Protein AF-A0A803JH82-F1 (afdb_monomer_lite)

Sequence (352 aa):
VELPQYEKNFRENSVKGTALPRIAVNEPVLMISQLKITDRSHRQKFQLKALDVVLFGPPTNFILTISIVIGVGGCWFAYSQNRTSKEHISQMMKDLEGLQKAEISLLELQDRLEKAQEENRTVAVEKQNLERKMMDEISDAKREAHRLRELREGTECELSRLKYAEEELVQVRMALKKAEKEFELRSNWSVPETLQKWLQLTHEVEVQYYNIKKQNAEMHLAIAKDEAEKIKKKRSTVFGTLHVAHSSSLDEVDHKILEAKKALSELTTCLRERLYRWQQIEKMCGFPIVHVVFFSTYTHIISVLVLQSDYVKNTKKFRNFRFQYKFFRIRGLVNVPPISVYVQDMDWHTSY

InterPro domains:
  IPR001660 Sterile alpha motif domain [PF07647] (2-52)
  IPR013761 Sterile alpha motif/pointed domain superfamily [G3DSA:1.10.150.50] (1-57)
  IPR013761 Sterile alpha motif/pointed domain superfamily [SSF47769] (2-60)
  IPR032393 STIM1/2, Orai1-activating region [PF16533] (189-289)
  IPR032393 STIM1/2, Orai1-activating region [cd11722] (195-286)
  IPR037608 STIM1/2 [PTHR15136] (1-291)

Secondary structure (DSSP, 8-state):
---GGGHHHHHHTT--GGGHHHHHTT-HIIIIIIS----HHHHHHHHHHHHHHHHH-SPPPTHHHHHHHHHHHHHHHHHHHHHHHHHHHHHHHHHHHHHHHHHHHHHHHHHHHHHHHHHHHHHHHHHHHHHHHHHHHHHHHHHHHHHHHHHHHHHHHHHHHHHHHHHHHHHHHHHHHHHHHHHHHHT--PPPHHHHHHHHHHHHHHHHHHHHHHHHHHHHHHHHHHHHHHHHHHHTSTTTHHHHTT-THHHHHHHHHHHHHHHHHHHHHHHHHHHHHHHHHHHHHTS-SGGGHHHHHHHHHHHHHHHHHHHHTTS-------------------------------------

Structure (mmCIF, N/CA/C/O backbone):
data_AF-A0A803JH82-F1
#
_entry.id   AF-A0A803JH82-F1
#
loop_
_atom_site.group_PDB
_atom_site.id
_atom_site.type_symbol
_atom_site.label_atom_id
_atom_site.label_alt_id
_atom_site.label_comp_id
_atom_site.label_asym_id
_atom_site.label_entity_id
_atom_site.label_seq_id
_atom_site.pdbx_PDB_ins_code
_atom_site.Cartn_x
_atom_site.Cartn_y
_atom_site.Cartn_z
_atom_site.occupancy
_atom_site.B_iso_or_equiv
_atom_site.auth_seq_id
_atom_site.auth_comp_id
_atom_site.auth_asym_id
_atom_site.auth_atom_id
_atom_site.pdbx_PDB_model_num
ATOM 1 N N . VAL A 1 1 ? -89.870 0.149 143.822 1.00 52.75 1 VAL A N 1
ATOM 2 C CA . VAL A 1 1 ? -91.314 0.397 143.585 1.00 52.75 1 VAL A CA 1
ATOM 3 C C . VAL A 1 1 ? -91.591 1.821 144.023 1.00 52.75 1 VAL A C 1
ATOM 5 O O . VAL A 1 1 ? -91.205 2.156 145.132 1.00 52.75 1 VAL A O 1
ATOM 8 N N . GLU A 1 2 ? -92.148 2.660 143.151 1.00 56.22 2 GLU A N 1
ATOM 9 C CA . GLU A 1 2 ? -92.349 4.112 143.344 1.00 56.22 2 GLU A CA 1
ATOM 10 C C . GLU A 1 2 ? -93.494 4.417 144.332 1.00 56.22 2 GLU A C 1
ATOM 12 O O . GLU A 1 2 ? -94.494 5.039 143.994 1.00 56.22 2 GLU A O 1
ATOM 17 N N . LEU A 1 3 ? -93.374 3.913 145.561 1.00 60.94 3 LEU A N 1
ATOM 18 C CA . LEU A 1 3 ? -94.276 4.174 146.685 1.00 60.94 3 LEU A CA 1
ATOM 19 C C . LEU A 1 3 ? -93.405 4.404 147.941 1.00 60.94 3 LEU A C 1
ATOM 21 O O . LEU A 1 3 ? -93.183 3.464 148.709 1.00 60.94 3 LEU A O 1
ATOM 25 N N . PRO A 1 4 ? -92.873 5.628 148.144 1.00 62.00 4 PRO A N 1
ATOM 26 C CA . PRO A 1 4 ? -91.844 5.926 149.157 1.00 62.00 4 PRO A CA 1
ATOM 27 C C . PRO A 1 4 ? -92.326 5.749 150.606 1.00 62.00 4 PRO A C 1
ATOM 29 O O . PRO A 1 4 ? -91.531 5.562 151.522 1.00 62.00 4 PRO A O 1
ATOM 32 N N . GLN A 1 5 ? -93.640 5.733 150.820 1.00 61.16 5 GLN A N 1
ATOM 33 C CA . GLN A 1 5 ? -94.267 5.587 152.135 1.00 61.16 5 GLN A CA 1
ATOM 34 C C . GLN A 1 5 ? -93.981 4.250 152.843 1.00 61.16 5 GLN A C 1
ATOM 36 O O . GLN A 1 5 ? -93.983 4.206 154.069 1.00 61.16 5 GLN A O 1
ATOM 41 N N . TYR A 1 6 ? -93.686 3.172 152.105 1.00 64.56 6 TYR A N 1
ATOM 42 C CA . TYR A 1 6 ? -93.345 1.871 152.700 1.00 64.56 6 TYR A CA 1
ATOM 43 C C . TYR A 1 6 ? -91.836 1.576 152.680 1.00 64.56 6 TYR A C 1
ATOM 45 O O . TYR A 1 6 ? -91.408 0.576 153.250 1.00 64.56 6 TYR A O 1
ATOM 53 N N . GLU A 1 7 ? -91.011 2.444 152.077 1.00 63.88 7 GLU A N 1
ATOM 54 C CA . GLU A 1 7 ? -89.563 2.227 151.922 1.00 63.88 7 GLU A CA 1
ATOM 55 C C . GLU A 1 7 ? -88.848 2.056 153.271 1.00 63.88 7 GLU A C 1
ATOM 57 O O . GLU A 1 7 ? -87.999 1.173 153.412 1.00 63.88 7 GLU A O 1
ATOM 62 N N . LYS A 1 8 ? -89.236 2.840 154.287 1.00 62.28 8 LYS A N 1
ATOM 63 C CA . LYS A 1 8 ? -88.674 2.720 155.641 1.00 62.28 8 LYS A CA 1
ATOM 64 C C . LYS A 1 8 ? -88.961 1.350 156.266 1.00 62.28 8 LYS A C 1
ATOM 66 O O . LYS A 1 8 ? -88.027 0.721 156.749 1.00 62.28 8 LYS A O 1
ATOM 71 N N . ASN A 1 9 ? -90.188 0.832 156.146 1.00 62.69 9 ASN A N 1
ATOM 72 C CA . ASN A 1 9 ? -90.563 -0.490 156.675 1.00 62.69 9 ASN A CA 1
ATOM 73 C C . ASN A 1 9 ? -89.820 -1.641 155.971 1.00 62.69 9 ASN A C 1
ATOM 75 O O . ASN A 1 9 ? -89.505 -2.650 156.601 1.00 62.69 9 ASN A O 1
ATOM 79 N N . PHE A 1 10 ? -89.533 -1.502 154.671 1.00 67.31 10 PHE A N 1
ATOM 80 C CA . PHE A 1 10 ? -88.734 -2.479 153.921 1.00 67.31 10 PHE A CA 1
ATOM 81 C C . PHE A 1 10 ? -87.247 -2.441 154.312 1.00 67.31 10 PHE A C 1
ATOM 83 O O . PHE A 1 10 ? -86.614 -3.499 154.374 1.00 67.31 10 PHE A O 1
ATOM 90 N N . ARG A 1 11 ? -86.692 -1.253 154.606 1.00 67.38 11 ARG A N 1
ATOM 91 C CA . ARG A 1 11 ? -85.315 -1.104 155.112 1.00 67.38 11 ARG A CA 1
ATOM 92 C C . ARG A 1 11 ? -85.161 -1.584 156.556 1.00 67.38 11 ARG A C 1
ATOM 94 O O . ARG A 1 11 ? -84.210 -2.308 156.827 1.00 67.38 11 ARG A O 1
ATOM 101 N N . GLU A 1 12 ? -86.081 -1.237 157.455 1.00 63.00 12 GLU A N 1
ATOM 102 C CA . GLU A 1 12 ? -86.030 -1.653 158.868 1.00 63.00 12 GLU A CA 1
ATOM 103 C C . GLU A 1 12 ? -86.139 -3.178 159.024 1.00 63.00 12 GLU A C 1
ATOM 105 O O . GLU A 1 12 ? -85.380 -3.770 159.786 1.00 63.00 12 GLU A O 1
ATOM 110 N N . ASN A 1 13 ? -86.982 -3.843 158.227 1.00 59.97 13 ASN A N 1
ATOM 111 C CA . ASN A 1 13 ? -87.111 -5.307 158.234 1.00 59.97 13 ASN A CA 1
ATOM 112 C C . ASN A 1 13 ? -86.107 -6.037 157.317 1.00 59.97 13 ASN A C 1
ATOM 114 O O . ASN A 1 13 ? -86.239 -7.239 157.092 1.00 59.97 13 ASN A O 1
ATOM 118 N N . SER A 1 14 ? -85.098 -5.332 156.785 1.00 60.38 14 SER A N 1
ATOM 119 C CA . SER A 1 14 ? -83.983 -5.905 156.008 1.00 60.38 14 SER A CA 1
ATOM 120 C C . SER A 1 14 ? -84.398 -6.861 154.874 1.00 60.38 14 SER A C 1
ATOM 122 O O . SER A 1 14 ? -83.782 -7.908 154.657 1.00 60.38 14 SER A O 1
ATOM 124 N N . VAL A 1 15 ? -85.433 -6.504 154.110 1.00 61.88 15 VAL A N 1
ATOM 125 C CA . VAL A 1 15 ? -85.947 -7.345 153.017 1.00 61.88 15 VAL A CA 1
ATOM 126 C C . VAL A 1 15 ? -84.997 -7.283 151.807 1.00 61.88 15 VAL A C 1
ATOM 128 O O . VAL A 1 15 ? -84.999 -6.318 151.046 1.00 61.88 15 VAL A O 1
ATOM 131 N N . LYS A 1 16 ? -84.160 -8.314 151.624 1.00 65.12 16 LYS A N 1
ATOM 132 C CA . LYS A 1 16 ? -83.231 -8.463 150.481 1.00 65.12 16 LYS A CA 1
ATOM 133 C C . LYS A 1 16 ? -83.895 -9.155 149.282 1.00 65.12 16 LYS A C 1
ATOM 135 O O . LYS A 1 16 ? -84.960 -9.750 149.409 1.00 65.12 16 LYS A O 1
ATOM 140 N N . GLY A 1 17 ? -83.227 -9.138 148.122 1.00 65.88 17 GLY A N 1
ATOM 141 C CA . GLY A 1 17 ? -83.714 -9.744 146.869 1.00 65.88 17 GLY A CA 1
ATOM 142 C C . GLY A 1 17 ? -84.111 -11.226 146.965 1.00 65.88 17 GLY A C 1
ATOM 143 O O . GLY A 1 17 ? -84.947 -11.689 146.199 1.00 65.88 17 GLY A O 1
ATOM 144 N N . THR A 1 18 ? -83.603 -11.958 147.958 1.00 65.44 18 THR A N 1
ATOM 145 C CA . THR A 1 18 ? -83.995 -13.345 148.263 1.00 65.44 18 THR A CA 1
ATOM 146 C C . THR A 1 18 ? -85.406 -13.486 148.841 1.00 65.44 18 THR A C 1
ATOM 148 O O . THR A 1 18 ? -85.969 -14.576 148.815 1.00 65.44 18 THR A O 1
ATOM 151 N N . ALA A 1 19 ? -86.000 -12.404 149.347 1.00 61.69 19 ALA A N 1
ATOM 152 C CA . ALA A 1 19 ? -87.379 -12.373 149.826 1.00 61.69 19 ALA A CA 1
ATOM 153 C C . ALA A 1 19 ? -88.388 -12.011 148.717 1.00 61.69 19 ALA A C 1
ATOM 155 O O . ALA A 1 19 ? -89.591 -12.182 148.917 1.00 61.69 19 ALA A O 1
ATOM 156 N N . LEU A 1 20 ? -87.925 -11.572 147.534 1.00 68.62 20 LEU A N 1
ATOM 157 C CA . LEU A 1 20 ? -88.785 -11.248 146.385 1.00 68.62 20 LEU A CA 1
ATOM 158 C C . LEU A 1 20 ? -89.640 -12.434 145.900 1.00 68.62 20 LEU A C 1
ATOM 160 O O . LEU A 1 20 ? -90.822 -12.208 145.648 1.00 68.62 20 LEU A O 1
ATOM 164 N N . PRO A 1 21 ? -89.147 -13.690 145.853 1.00 68.94 21 PRO A N 1
ATOM 165 C CA . PRO A 1 21 ? -89.988 -14.841 145.517 1.00 68.94 21 PRO A CA 1
ATOM 166 C C . PRO A 1 21 ? -91.134 -15.047 146.515 1.00 68.94 21 PRO A C 1
ATOM 168 O O . PRO A 1 21 ? -92.248 -15.376 146.124 1.00 68.94 21 PRO A O 1
ATOM 171 N N . ARG A 1 22 ? -90.900 -14.785 147.809 1.00 66.38 22 ARG A N 1
ATOM 172 C CA . ARG A 1 22 ? -91.941 -14.897 148.846 1.00 66.38 22 ARG A CA 1
ATOM 173 C C . ARG A 1 22 ? -92.989 -13.787 148.728 1.00 66.38 22 ARG A C 1
ATOM 175 O O . ARG A 1 22 ? -94.175 -14.027 148.938 1.00 66.38 22 ARG A O 1
ATOM 182 N N . ILE A 1 23 ? -92.571 -12.592 148.307 1.00 68.88 23 ILE A N 1
ATOM 183 C CA . ILE A 1 23 ? -93.471 -11.470 147.995 1.00 68.88 23 ILE A CA 1
ATOM 184 C C . ILE A 1 23 ? -94.276 -11.752 146.713 1.00 68.88 23 ILE A C 1
ATOM 186 O O . ILE A 1 23 ? -95.459 -11.419 146.654 1.00 68.88 23 ILE A O 1
ATOM 190 N N . ALA A 1 24 ? -93.685 -12.428 145.723 1.00 66.25 24 ALA A N 1
ATOM 191 C CA . ALA A 1 24 ? -94.367 -12.854 144.499 1.00 66.25 24 ALA A CA 1
ATOM 192 C C . ALA A 1 24 ? -95.441 -13.942 144.743 1.00 66.25 24 ALA A C 1
ATOM 194 O O . ALA A 1 24 ? -96.405 -14.029 143.983 1.00 66.25 24 ALA A O 1
ATOM 195 N N . VAL A 1 25 ? -95.328 -14.724 145.825 1.00 70.44 25 VAL A N 1
ATOM 196 C CA . VAL A 1 25 ? -96.320 -15.743 146.242 1.00 70.44 25 VAL A CA 1
ATOM 197 C C . VAL A 1 25 ? -97.402 -15.169 147.185 1.00 70.44 25 VAL A C 1
ATOM 199 O O . VAL A 1 25 ? -98.379 -15.844 147.494 1.00 70.44 25 VAL A O 1
ATOM 202 N N . ASN A 1 26 ? -97.302 -13.888 147.569 1.00 64.44 26 ASN A N 1
ATOM 203 C CA . ASN A 1 26 ? -98.269 -13.158 148.405 1.00 64.44 26 ASN A CA 1
ATOM 204 C C . ASN A 1 26 ? -98.544 -13.814 149.775 1.00 64.44 26 ASN A C 1
ATOM 206 O O . ASN A 1 26 ? -99.691 -14.010 150.181 1.00 64.44 26 ASN A O 1
ATOM 210 N N . GLU A 1 27 ? -97.477 -14.137 150.508 1.00 67.56 27 GLU A N 1
ATOM 211 C CA . GLU A 1 27 ? -97.582 -14.728 151.844 1.00 67.56 27 GLU A CA 1
ATOM 212 C C . GLU A 1 27 ? -98.164 -13.719 152.868 1.00 67.56 27 GLU A C 1
ATOM 214 O O . GLU A 1 27 ? -97.583 -12.646 153.090 1.00 67.56 27 GLU A O 1
ATOM 219 N N . PRO A 1 28 ? -99.307 -14.023 153.521 1.00 62.47 28 PRO A N 1
ATOM 220 C CA . PRO A 1 28 ? -100.042 -13.043 154.321 1.00 62.47 28 PRO A CA 1
ATOM 221 C C . PRO A 1 28 ? -99.293 -12.613 155.587 1.00 62.47 28 PRO A C 1
ATOM 223 O O . PRO A 1 28 ? -99.415 -11.459 155.990 1.00 62.47 28 PRO A O 1
ATOM 226 N N . VAL A 1 29 ? -98.483 -13.489 156.192 1.00 62.41 29 VAL A N 1
ATOM 227 C CA . VAL A 1 29 ? -97.717 -13.167 157.408 1.00 62.41 29 VAL A CA 1
ATOM 228 C C . VAL A 1 29 ? -96.675 -12.082 157.115 1.00 62.41 29 VAL A C 1
ATOM 230 O O . VAL A 1 29 ? -96.676 -11.043 157.768 1.00 62.41 29 VAL A O 1
ATOM 233 N N . LEU A 1 30 ? -95.859 -12.237 156.069 1.00 63.75 30 LEU A N 1
ATOM 234 C CA . LEU A 1 30 ? -94.835 -11.245 155.713 1.00 63.75 30 LEU A CA 1
ATOM 235 C C . LEU A 1 30 ? -95.459 -9.903 155.274 1.00 63.75 30 LEU A C 1
ATOM 237 O O . LEU A 1 30 ? -94.992 -8.829 155.656 1.00 63.75 30 LEU A O 1
ATOM 241 N N . MET A 1 31 ? -96.554 -9.957 154.508 1.00 62.69 31 MET A N 1
ATOM 242 C CA . MET A 1 31 ? -97.204 -8.771 153.933 1.00 62.69 31 MET A CA 1
ATOM 243 C C . MET A 1 31 ? -98.075 -7.990 154.938 1.00 62.69 31 MET A C 1
ATOM 245 O O . MET A 1 31 ? -98.126 -6.758 154.870 1.00 62.69 31 MET A O 1
ATOM 249 N N . ILE A 1 32 ? -98.769 -8.674 155.863 1.00 62.09 32 ILE A N 1
ATOM 250 C CA . ILE A 1 32 ? -99.671 -8.048 156.851 1.00 62.09 32 ILE A CA 1
ATOM 251 C C . ILE A 1 32 ? -98.925 -7.672 158.131 1.00 62.09 32 ILE A C 1
ATOM 253 O O . ILE A 1 32 ? -99.026 -6.525 158.562 1.00 62.09 32 ILE A O 1
ATOM 257 N N . SER A 1 33 ? -98.225 -8.617 158.770 1.00 58.47 33 SER A N 1
ATOM 258 C CA . SER A 1 33 ? -97.721 -8.408 160.134 1.00 58.47 33 SER A CA 1
ATOM 259 C C . SER A 1 33 ? -96.362 -7.712 160.158 1.00 58.47 33 SER A C 1
ATOM 261 O O . SER A 1 33 ? -96.148 -6.844 161.001 1.00 58.47 33 SER A O 1
ATOM 263 N N . GLN A 1 34 ? -95.475 -8.033 159.211 1.00 59.72 34 GLN A N 1
ATOM 264 C CA . GLN A 1 34 ? -94.117 -7.478 159.172 1.00 59.72 34 GLN A CA 1
ATOM 265 C C . GLN A 1 34 ? -94.020 -6.209 158.318 1.00 59.72 34 GLN A C 1
ATOM 267 O O . GLN A 1 34 ? -93.437 -5.220 158.755 1.00 59.72 34 GLN A O 1
ATOM 272 N N . LEU A 1 35 ? -94.647 -6.182 157.138 1.00 60.44 35 LEU A N 1
ATOM 273 C CA . LEU A 1 35 ? -94.607 -5.015 156.244 1.00 60.44 35 LEU A CA 1
ATOM 274 C C . LEU A 1 35 ? -95.748 -4.000 156.481 1.00 60.44 35 LEU A C 1
ATOM 276 O O . LEU A 1 35 ? -95.695 -2.898 155.932 1.00 60.44 35 LEU A O 1
ATOM 280 N N . LYS A 1 36 ? -96.740 -4.328 157.334 1.00 57.97 36 LYS A N 1
ATOM 281 C CA . LYS A 1 36 ? -97.897 -3.478 157.714 1.00 57.97 36 LYS A CA 1
ATOM 282 C C . LYS A 1 36 ? -98.628 -2.831 156.523 1.00 57.97 36 LYS A C 1
ATOM 284 O O . LYS A 1 36 ? -99.133 -1.715 156.621 1.00 57.97 36 LYS A O 1
ATOM 289 N N . ILE A 1 37 ? -98.720 -3.524 155.387 1.00 62.59 37 ILE A N 1
ATOM 290 C CA . ILE A 1 37 ? -99.412 -3.009 154.195 1.00 62.59 37 ILE A CA 1
ATOM 291 C C . ILE A 1 37 ? -100.845 -3.534 154.220 1.00 62.59 37 ILE A C 1
ATOM 293 O O . ILE A 1 37 ? -101.107 -4.594 153.667 1.00 62.59 37 ILE A O 1
ATOM 297 N N . THR A 1 38 ? -101.783 -2.866 154.889 1.00 58.09 38 THR A N 1
ATOM 298 C CA . THR A 1 38 ? -103.177 -3.347 155.037 1.00 58.09 38 THR A CA 1
ATOM 299 C C . THR A 1 38 ? -104.017 -3.260 153.755 1.00 58.09 38 THR A C 1
ATOM 301 O O . THR A 1 38 ? -105.003 -3.983 153.639 1.00 58.09 38 THR A O 1
ATOM 304 N N . ASP A 1 39 ? -103.605 -2.462 152.765 1.00 67.38 39 ASP A N 1
ATOM 305 C CA . ASP A 1 39 ? -104.349 -2.253 151.515 1.00 67.38 39 ASP A CA 1
ATOM 306 C C . ASP A 1 39 ? -104.082 -3.348 150.455 1.00 67.38 39 ASP A C 1
ATOM 308 O O . ASP A 1 39 ? -102.936 -3.651 150.100 1.00 67.38 39 ASP A O 1
ATOM 312 N N . ARG A 1 40 ? -105.163 -3.934 149.921 1.00 65.88 40 ARG A N 1
ATOM 313 C CA . ARG A 1 40 ? -105.153 -5.049 148.954 1.00 65.88 40 ARG A CA 1
ATOM 314 C C . ARG A 1 40 ? -104.543 -4.645 147.607 1.00 65.88 40 ARG A C 1
ATOM 316 O O . ARG A 1 40 ? -103.855 -5.452 146.980 1.00 65.88 40 ARG A O 1
ATOM 323 N N . SER A 1 41 ? -104.747 -3.397 147.194 1.00 68.19 41 SER A N 1
ATOM 324 C CA . SER A 1 41 ? -104.343 -2.864 145.884 1.00 68.19 41 SER A CA 1
ATOM 325 C C . SER A 1 41 ? -102.821 -2.755 145.753 1.00 68.19 41 SER A C 1
ATOM 327 O O . SER A 1 41 ? -102.228 -3.101 144.727 1.00 68.19 41 SER A O 1
ATOM 329 N N . HIS A 1 42 ? -102.159 -2.314 146.826 1.00 69.19 42 HIS A N 1
ATOM 330 C CA . HIS A 1 42 ? -100.706 -2.169 146.858 1.00 69.19 42 HIS A CA 1
ATOM 331 C C . HIS A 1 42 ? -99.993 -3.521 146.902 1.00 69.19 42 HIS A C 1
ATOM 333 O O . HIS A 1 42 ? -98.964 -3.681 146.245 1.00 69.19 42 HIS A O 1
ATOM 339 N N . ARG A 1 43 ? -100.566 -4.529 147.571 1.00 67.38 43 ARG A N 1
ATOM 340 C CA . ARG A 1 43 ? -99.989 -5.883 147.599 1.00 67.38 43 ARG A CA 1
ATOM 341 C C . ARG A 1 43 ? -99.900 -6.520 146.222 1.00 67.38 43 ARG A C 1
ATOM 343 O O . ARG A 1 43 ? -98.846 -7.040 145.875 1.00 67.38 43 ARG A O 1
ATOM 350 N N . GLN A 1 44 ? -100.958 -6.420 145.419 1.00 70.25 44 GLN A N 1
ATOM 351 C CA . GLN A 1 44 ? -100.953 -6.972 144.061 1.00 70.25 44 GLN A CA 1
ATOM 352 C C . GLN A 1 44 ? -99.927 -6.273 143.159 1.00 70.25 44 GLN A C 1
ATOM 354 O O . GLN A 1 44 ? -99.247 -6.937 142.380 1.00 70.25 44 GLN A O 1
ATOM 359 N N . LYS A 1 45 ? -99.731 -4.953 143.308 1.00 72.56 45 LYS A N 1
ATOM 360 C CA . LYS A 1 45 ? -98.690 -4.218 142.565 1.00 72.56 45 LYS A CA 1
ATOM 361 C C . LYS A 1 45 ? -97.271 -4.664 142.932 1.00 72.56 45 LYS A C 1
ATOM 363 O O . LYS A 1 45 ? -96.429 -4.786 142.044 1.00 72.56 45 LYS A O 1
ATOM 368 N N . PHE A 1 46 ? -96.994 -4.918 144.213 1.00 72.12 46 PHE A N 1
ATOM 369 C CA . PHE A 1 46 ? -95.700 -5.463 144.639 1.00 72.12 46 PHE A CA 1
ATOM 370 C C . PHE A 1 46 ? -95.506 -6.906 144.173 1.00 72.12 46 PHE A C 1
ATOM 372 O O . PHE A 1 46 ? -94.421 -7.237 143.707 1.00 72.12 46 PHE A O 1
ATOM 379 N N . GLN A 1 47 ? -96.555 -7.729 144.234 1.00 73.12 47 GLN A N 1
ATOM 380 C CA . GLN A 1 47 ? -96.527 -9.105 143.749 1.00 73.12 47 GLN A CA 1
ATOM 381 C C . GLN A 1 47 ? -96.199 -9.169 142.251 1.00 73.12 47 GLN A C 1
ATOM 383 O O . GLN A 1 47 ? -95.290 -9.895 141.866 1.00 73.12 47 GLN A O 1
ATOM 388 N N . LEU A 1 48 ? -96.876 -8.369 141.418 1.00 72.75 48 LEU A N 1
ATOM 389 C CA . LEU A 1 48 ? -96.641 -8.334 139.971 1.00 72.75 48 LEU A CA 1
ATOM 390 C C . LEU A 1 48 ? -95.222 -7.874 139.629 1.00 72.75 48 LEU A C 1
ATOM 392 O O . LEU A 1 48 ? -94.572 -8.503 138.806 1.00 72.75 48 LEU A O 1
ATOM 396 N N . LYS A 1 49 ? -94.695 -6.840 140.299 1.00 70.75 49 LYS A N 1
ATOM 397 C CA . LYS A 1 49 ? -93.307 -6.398 140.070 1.00 70.75 49 LYS A CA 1
ATOM 398 C C . LYS A 1 49 ? -92.264 -7.378 140.608 1.00 70.75 49 LYS A C 1
ATOM 400 O O . LYS A 1 49 ? -91.204 -7.509 140.009 1.00 70.75 49 LYS A O 1
ATOM 405 N N . ALA A 1 50 ? -92.536 -8.051 141.726 1.00 70.00 50 ALA A N 1
ATOM 406 C CA . ALA A 1 50 ? -91.649 -9.090 142.241 1.00 70.00 50 ALA A CA 1
ATOM 407 C C . ALA A 1 50 ? -91.637 -10.318 141.317 1.00 70.00 50 ALA A C 1
ATOM 409 O O . ALA A 1 50 ? -90.572 -10.886 141.096 1.00 70.00 50 ALA A O 1
ATOM 410 N N . LEU A 1 51 ? -92.786 -10.676 140.730 1.00 72.69 51 LEU A N 1
ATOM 411 C CA . LEU A 1 51 ? -92.883 -11.703 139.696 1.00 72.69 51 LEU A CA 1
ATOM 412 C C . LEU A 1 51 ? -92.074 -11.304 138.455 1.00 72.69 51 LEU A C 1
ATOM 414 O O . LEU A 1 51 ? -91.254 -12.093 138.011 1.00 72.69 51 LEU A O 1
ATOM 418 N N . ASP A 1 52 ? -92.239 -10.078 137.955 1.00 71.50 52 ASP A N 1
ATOM 419 C CA . ASP A 1 52 ? -91.559 -9.591 136.744 1.00 71.50 52 ASP A CA 1
ATOM 420 C C . ASP A 1 52 ? -90.026 -9.644 136.884 1.00 71.50 52 ASP A C 1
ATOM 422 O O . ASP A 1 52 ? -89.312 -10.130 136.012 1.00 71.50 52 ASP A O 1
ATOM 426 N N . VAL A 1 53 ? -89.503 -9.234 138.043 1.00 70.75 53 VAL A N 1
ATOM 427 C CA . VAL A 1 53 ? -88.057 -9.258 138.319 1.00 70.75 53 VAL A CA 1
ATOM 428 C C . VAL A 1 53 ? -87.520 -10.685 138.491 1.00 70.75 53 VAL A C 1
ATOM 430 O O . VAL A 1 53 ? -86.387 -10.960 138.097 1.00 70.75 53 VAL A O 1
ATOM 433 N N . VAL A 1 54 ? -88.309 -11.602 139.061 1.00 67.81 54 VAL A N 1
ATOM 434 C CA . VAL A 1 54 ? -87.922 -13.017 139.211 1.00 67.81 54 VAL A CA 1
ATOM 435 C C . VAL A 1 54 ? -88.022 -13.770 137.879 1.00 67.81 54 VAL A C 1
ATOM 437 O O . VAL A 1 54 ? -87.213 -14.663 137.639 1.00 67.81 54 VAL A O 1
ATOM 440 N N . LEU A 1 55 ? -88.967 -13.402 137.006 1.00 65.69 55 LEU A N 1
ATOM 441 C CA . LEU A 1 55 ? -89.175 -14.047 135.708 1.00 65.69 55 LEU A CA 1
ATOM 442 C C . LEU A 1 55 ? -88.184 -13.561 134.636 1.00 65.69 55 LEU A C 1
ATOM 444 O O . LEU A 1 55 ? -87.792 -14.354 133.785 1.00 65.69 55 LEU A O 1
ATOM 448 N N . PHE A 1 56 ? -87.761 -12.290 134.679 1.00 63.59 56 PHE A N 1
ATOM 449 C CA . PHE A 1 56 ? -86.924 -11.684 133.630 1.00 63.59 56 PHE A CA 1
ATOM 450 C C . PHE A 1 56 ? -85.489 -11.325 134.053 1.00 63.59 56 PHE A C 1
ATOM 452 O O . PHE A 1 56 ? -84.660 -11.042 133.189 1.00 63.59 56 PHE A O 1
ATOM 459 N N . GLY A 1 57 ? -85.149 -11.390 135.346 1.00 58.97 57 GLY A N 1
ATOM 460 C CA . GLY A 1 57 ? -83.810 -11.046 135.843 1.00 58.97 57 GLY A CA 1
ATOM 461 C C . GLY A 1 57 ? -83.474 -9.542 135.742 1.00 58.97 57 GLY A C 1
ATOM 462 O O . GLY A 1 57 ? -84.221 -8.763 135.150 1.00 58.97 57 GLY A O 1
ATOM 463 N N . PRO A 1 58 ? -82.376 -9.072 136.369 1.00 59.06 58 PRO A N 1
ATOM 464 C CA . PRO A 1 58 ? -82.028 -7.649 136.383 1.00 59.06 58 PRO A CA 1
ATOM 465 C C . PRO A 1 58 ? -81.557 -7.159 134.995 1.00 59.06 58 PRO A C 1
ATOM 467 O O . PRO A 1 58 ? -80.873 -7.905 134.295 1.00 59.06 58 PRO A O 1
ATOM 470 N N . PRO A 1 59 ? -81.866 -5.910 134.586 1.00 58.91 59 PRO A N 1
ATOM 471 C CA . PRO A 1 59 ? -81.490 -5.390 133.267 1.00 58.91 59 PRO A CA 1
ATOM 472 C C . PRO A 1 59 ? -79.957 -5.349 133.092 1.00 58.91 59 PRO A C 1
ATOM 474 O O . PRO A 1 59 ? -79.258 -4.760 133.916 1.00 58.91 59 PRO A O 1
ATOM 477 N N . THR A 1 60 ? -79.430 -5.984 132.034 1.00 56.53 60 THR A N 1
ATOM 478 C CA . THR A 1 60 ? -77.986 -6.083 131.717 1.00 56.53 60 THR A CA 1
ATOM 479 C C . THR A 1 60 ? -77.532 -5.108 130.608 1.00 56.53 60 THR A C 1
ATOM 481 O O . THR A 1 60 ? -78.338 -4.530 129.886 1.00 56.53 60 THR A O 1
ATOM 484 N N . ASN A 1 61 ? -76.212 -4.872 130.538 1.00 59.75 61 ASN A N 1
ATOM 485 C CA . ASN A 1 61 ? -75.538 -3.635 130.096 1.00 59.75 61 ASN A CA 1
ATOM 486 C C . ASN A 1 61 ? -75.258 -3.475 128.573 1.00 59.75 61 ASN A C 1
ATOM 488 O O . ASN A 1 61 ? -74.856 -4.422 127.903 1.00 59.75 61 ASN A O 1
ATOM 492 N N . PHE A 1 62 ? -75.288 -2.225 128.075 1.00 62.84 62 PHE A N 1
ATOM 493 C CA . PHE A 1 62 ? -75.022 -1.767 126.686 1.00 62.84 62 PHE A CA 1
ATOM 494 C C . PHE A 1 62 ? -73.655 -2.147 126.060 1.00 62.84 62 PHE A C 1
ATOM 496 O O . PHE A 1 62 ? -73.478 -2.044 124.846 1.00 62.84 62 PHE A O 1
ATOM 503 N N . ILE A 1 63 ? -72.679 -2.588 126.858 1.00 67.06 63 ILE A N 1
ATOM 504 C CA . ILE A 1 63 ? -71.299 -2.868 126.413 1.00 67.06 63 ILE A CA 1
ATOM 505 C C . ILE A 1 63 ? -71.232 -4.123 125.523 1.00 67.06 63 ILE A C 1
ATOM 507 O O . ILE A 1 63 ? -70.459 -4.166 124.565 1.00 67.06 63 ILE A O 1
ATOM 511 N N . LEU A 1 64 ? -72.076 -5.126 125.790 1.00 68.69 64 LEU A N 1
ATOM 512 C CA . LEU A 1 64 ? -72.096 -6.375 125.021 1.00 68.69 64 LEU A CA 1
ATOM 513 C C . LEU A 1 64 ? -72.608 -6.149 123.587 1.00 68.69 64 LEU A C 1
ATOM 515 O O . LEU A 1 64 ? -72.080 -6.707 122.628 1.00 68.69 64 LEU A O 1
ATOM 519 N N . THR A 1 65 ? -73.595 -5.268 123.432 1.00 69.88 65 THR A N 1
ATOM 520 C CA . THR A 1 65 ? -74.200 -4.937 122.137 1.00 69.88 65 THR A CA 1
ATOM 521 C C . THR A 1 65 ? -73.216 -4.198 121.227 1.00 69.88 65 THR A C 1
ATOM 523 O O . THR A 1 65 ? -73.129 -4.496 120.039 1.00 69.88 65 THR A O 1
ATOM 526 N N . ILE A 1 66 ? -72.418 -3.281 121.785 1.00 76.75 66 ILE A N 1
ATOM 527 C CA . ILE A 1 66 ? -71.407 -2.518 121.034 1.00 76.75 66 ILE A CA 1
ATOM 528 C C . ILE A 1 66 ? -70.258 -3.432 120.563 1.00 76.75 66 ILE A C 1
ATOM 530 O O . ILE A 1 66 ? -69.779 -3.295 119.438 1.00 76.75 66 ILE A O 1
ATOM 534 N N . SER A 1 67 ? -69.860 -4.415 121.377 1.00 77.69 67 SER A N 1
ATOM 535 C CA . SER A 1 67 ? -68.819 -5.398 121.034 1.00 77.69 67 SER A CA 1
ATOM 536 C C . SER A 1 67 ? -69.181 -6.256 119.813 1.00 77.69 67 SER A C 1
ATOM 538 O O . SER A 1 67 ? -68.336 -6.474 118.942 1.00 77.69 67 SER A O 1
ATOM 540 N N . ILE A 1 68 ? -70.436 -6.699 119.711 1.00 81.88 68 ILE A N 1
ATOM 541 C CA . ILE A 1 68 ? -70.900 -7.531 118.593 1.00 81.88 68 ILE A CA 1
ATOM 542 C C . ILE A 1 68 ? -70.911 -6.730 117.285 1.00 81.88 68 ILE A C 1
ATOM 544 O O . ILE A 1 68 ? -70.486 -7.237 116.247 1.00 81.88 68 ILE A O 1
ATOM 548 N N . VAL A 1 69 ? -71.328 -5.462 117.328 1.00 85.31 69 VAL A N 1
ATOM 549 C CA . VAL A 1 69 ? -71.378 -4.594 116.139 1.00 85.31 69 VAL A CA 1
ATOM 550 C C . VAL A 1 69 ? -69.978 -4.312 115.588 1.00 85.31 69 VAL A C 1
ATOM 552 O O . VAL A 1 69 ? -69.784 -4.352 114.375 1.00 85.31 69 VAL A O 1
ATOM 555 N N . ILE A 1 70 ? -68.984 -4.099 116.455 1.00 84.44 70 ILE A N 1
ATOM 556 C CA . ILE A 1 70 ? -67.589 -3.896 116.031 1.00 84.44 70 ILE A CA 1
ATOM 557 C C . ILE A 1 70 ? -66.994 -5.189 115.456 1.00 84.44 70 ILE A C 1
ATOM 559 O O . ILE A 1 70 ? -66.323 -5.139 114.429 1.00 84.44 70 ILE A O 1
ATOM 563 N N . GLY A 1 71 ? -67.271 -6.348 116.064 1.00 83.19 71 GLY A N 1
ATOM 564 C CA . GLY A 1 71 ? -66.812 -7.644 115.552 1.00 83.19 71 GLY A CA 1
ATOM 565 C C . GLY A 1 71 ? -67.382 -7.967 114.168 1.00 83.19 71 GLY A C 1
ATOM 566 O O . GLY A 1 71 ? -66.632 -8.278 113.245 1.00 83.19 71 GLY A O 1
ATOM 567 N N . VAL A 1 72 ? -68.697 -7.818 113.986 1.00 84.44 72 VAL A N 1
ATOM 568 C CA . VAL A 1 72 ? -69.364 -8.060 112.695 1.00 84.44 72 VAL A CA 1
ATOM 569 C C . VAL A 1 72 ? -68.961 -7.012 111.657 1.00 84.44 72 VAL A C 1
ATOM 571 O O . VAL A 1 72 ? -68.698 -7.368 110.511 1.00 84.44 72 VAL A O 1
ATOM 574 N N . GLY A 1 73 ? -68.839 -5.741 112.052 1.00 84.75 73 GLY A N 1
ATOM 575 C CA . GLY A 1 73 ? -68.337 -4.673 111.188 1.00 84.75 73 GLY A CA 1
ATOM 576 C C . GLY A 1 73 ? -66.899 -4.920 110.730 1.00 84.75 73 GLY A C 1
ATOM 577 O O . GLY A 1 73 ? -66.601 -4.770 109.547 1.00 84.75 73 GLY A O 1
ATOM 578 N N . GLY A 1 74 ? -66.026 -5.383 111.628 1.00 84.50 74 GLY A N 1
ATOM 579 C CA . GLY A 1 74 ? -64.651 -5.770 111.312 1.00 84.50 74 GLY A CA 1
ATOM 580 C C . GLY A 1 74 ? -64.578 -6.976 110.375 1.00 84.50 74 GLY A C 1
ATOM 581 O O . GLY A 1 74 ? -63.847 -6.940 109.386 1.00 84.50 74 GLY A O 1
ATOM 582 N N . CYS A 1 75 ? -65.382 -8.016 110.616 1.00 83.88 75 CYS A N 1
ATOM 583 C CA . CYS A 1 75 ? -65.457 -9.181 109.732 1.00 83.88 75 CYS A CA 1
ATOM 584 C C . CYS A 1 75 ? -66.029 -8.832 108.349 1.00 83.88 75 CYS A C 1
ATOM 586 O O . CYS A 1 75 ? -65.503 -9.297 107.338 1.00 83.88 75 CYS A O 1
ATOM 588 N N . TRP A 1 76 ? -67.061 -7.986 108.280 1.00 86.44 76 TRP A N 1
ATOM 589 C CA . TRP A 1 76 ? -67.630 -7.502 107.020 1.00 86.44 76 TRP A CA 1
ATOM 590 C C . TRP A 1 76 ? -66.636 -6.635 106.245 1.00 86.44 76 TRP A C 1
ATOM 592 O O . TRP A 1 76 ? -66.473 -6.812 105.040 1.00 86.44 76 TRP A O 1
ATOM 602 N N . PHE A 1 77 ? -65.924 -5.736 106.930 1.00 88.00 77 PHE A N 1
ATOM 603 C CA . PHE A 1 77 ? -64.913 -4.879 106.317 1.00 88.00 77 PHE A CA 1
ATOM 604 C C . PHE A 1 77 ? -63.713 -5.683 105.806 1.00 88.00 77 PHE A C 1
ATOM 606 O O . PHE A 1 77 ? -63.289 -5.469 104.675 1.00 88.00 77 PHE A O 1
ATOM 613 N N . ALA A 1 78 ? -63.218 -6.662 106.570 1.00 84.88 78 ALA A N 1
ATOM 614 C CA . ALA A 1 78 ? -62.158 -7.565 106.120 1.00 84.88 78 ALA A CA 1
ATOM 615 C C . ALA A 1 78 ? -62.603 -8.429 104.927 1.00 84.88 78 ALA A C 1
ATOM 617 O O . ALA A 1 78 ? -61.845 -8.608 103.976 1.00 84.88 78 ALA A O 1
ATOM 618 N N . TYR A 1 79 ? -63.845 -8.927 104.935 1.00 85.44 79 TYR A N 1
ATOM 619 C CA . TYR A 1 79 ? -64.409 -9.677 103.810 1.00 85.44 79 TYR A CA 1
ATOM 620 C C . TYR A 1 79 ? -64.582 -8.802 102.557 1.00 85.44 79 TYR A C 1
ATOM 622 O O . TYR A 1 79 ? -64.230 -9.228 101.456 1.00 85.44 79 TYR A O 1
ATOM 630 N N . SER A 1 80 ? -65.065 -7.569 102.727 1.00 82.25 80 SER A N 1
ATOM 631 C CA . SER A 1 80 ? -65.207 -6.579 101.655 1.00 82.25 80 SER A CA 1
ATOM 632 C C . SER A 1 80 ? -63.845 -6.205 101.067 1.00 82.25 80 SER A C 1
ATOM 634 O O . SER A 1 80 ? -63.639 -6.317 99.861 1.00 82.25 80 SER A O 1
ATOM 636 N N . GLN A 1 81 ? -62.867 -5.890 101.920 1.00 81.12 81 GLN A N 1
ATOM 637 C CA . GLN A 1 81 ? -61.511 -5.541 101.505 1.00 81.12 81 GLN A CA 1
ATOM 638 C C . GLN A 1 81 ? -60.812 -6.718 100.811 1.00 81.12 81 GLN A C 1
ATOM 640 O O . GLN A 1 81 ? -60.178 -6.517 99.785 1.00 81.12 81 GLN A O 1
ATOM 645 N N . ASN A 1 82 ? -61.006 -7.958 101.274 1.00 85.00 82 ASN A N 1
ATOM 646 C CA . ASN A 1 82 ? -60.483 -9.152 100.603 1.00 85.00 82 ASN A CA 1
ATOM 647 C C . ASN A 1 82 ? -61.088 -9.362 99.201 1.00 85.00 82 ASN A C 1
ATOM 649 O O . ASN A 1 82 ? -60.424 -9.896 98.313 1.00 85.00 82 ASN A O 1
ATOM 653 N N . ARG A 1 83 ? -62.338 -8.938 98.972 1.00 84.00 83 ARG A N 1
ATOM 654 C CA . ARG A 1 83 ? -62.957 -8.971 97.639 1.00 84.00 83 ARG A CA 1
ATOM 655 C C . ARG A 1 83 ? -62.351 -7.905 96.725 1.00 84.00 83 ARG A C 1
ATOM 657 O O . ARG A 1 83 ? -61.933 -8.239 95.620 1.00 84.00 83 ARG A O 1
ATOM 664 N N . THR A 1 84 ? -62.187 -6.679 97.220 1.00 78.56 84 THR A N 1
ATOM 665 C CA . THR A 1 84 ? -61.545 -5.580 96.478 1.00 78.56 84 THR A CA 1
ATOM 666 C C . THR A 1 84 ? -60.058 -5.851 96.208 1.00 78.56 84 THR A C 1
ATOM 668 O O . THR A 1 84 ? -59.567 -5.580 95.118 1.00 78.56 84 THR A O 1
ATOM 671 N N . SER A 1 85 ? -59.322 -6.467 97.141 1.00 76.69 85 SER A N 1
ATOM 672 C CA . SER A 1 85 ? -57.919 -6.858 96.941 1.00 76.69 85 SER A CA 1
ATOM 673 C C . SER A 1 85 ? -57.759 -7.915 95.854 1.00 76.69 85 SER A C 1
ATOM 675 O O . SER A 1 85 ? -56.807 -7.844 95.086 1.00 76.69 85 SER A O 1
ATOM 677 N N . LYS A 1 86 ? -58.688 -8.872 95.736 1.00 80.19 86 LYS A N 1
ATOM 678 C CA . LYS A 1 86 ? -58.667 -9.852 94.637 1.00 80.19 86 LYS A CA 1
ATOM 679 C C . LYS A 1 86 ? -58.884 -9.193 93.278 1.00 80.19 86 LYS A C 1
ATOM 681 O O . LYS A 1 86 ? -58.237 -9.585 92.312 1.00 80.19 86 LYS A O 1
ATOM 686 N N . GLU A 1 87 ? -59.744 -8.181 93.213 1.00 83.81 87 GLU A N 1
ATOM 687 C CA . GLU A 1 87 ? -59.960 -7.383 92.002 1.00 83.81 87 GLU A CA 1
ATOM 688 C C . GLU A 1 87 ? -58.721 -6.543 91.662 1.00 83.81 87 GLU A C 1
ATOM 690 O O . GLU A 1 87 ? -58.268 -6.580 90.522 1.00 83.81 87 GLU A O 1
ATOM 695 N N . HIS A 1 88 ? -58.093 -5.887 92.644 1.00 82.69 88 HIS A N 1
ATOM 696 C CA . HIS A 1 88 ? -56.834 -5.158 92.442 1.00 82.69 88 HIS A CA 1
ATOM 697 C C . HIS A 1 88 ? -55.665 -6.063 92.043 1.00 82.69 88 HIS A C 1
ATOM 699 O O . HIS A 1 88 ? -54.891 -5.688 91.171 1.00 82.69 88 HIS A O 1
ATOM 705 N N . ILE A 1 89 ? -55.539 -7.257 92.630 1.00 83.25 89 ILE A N 1
ATOM 706 C CA . ILE A 1 89 ? -54.503 -8.230 92.249 1.00 83.25 89 ILE A CA 1
ATOM 707 C C . ILE A 1 89 ? -54.769 -8.752 90.837 1.00 83.25 89 ILE A C 1
ATOM 709 O O . ILE A 1 89 ? -53.842 -8.834 90.040 1.00 83.25 89 ILE A O 1
ATOM 713 N N . SER A 1 90 ? -56.023 -9.063 90.496 1.00 85.12 90 SER A N 1
ATOM 714 C CA . SER A 1 90 ? -56.379 -9.497 89.142 1.00 85.12 90 SER A CA 1
ATOM 715 C C . SER A 1 90 ? -56.139 -8.396 88.106 1.00 85.12 90 SER A C 1
ATOM 717 O O . SER A 1 90 ? -55.646 -8.693 87.020 1.00 85.12 90 SER A O 1
ATOM 719 N N . GLN A 1 91 ? -56.435 -7.138 88.440 1.00 88.81 91 GLN A N 1
ATOM 720 C CA . GLN A 1 91 ? -56.155 -5.994 87.577 1.00 88.81 91 GLN A CA 1
ATOM 721 C C . GLN A 1 91 ? -54.648 -5.768 87.425 1.00 88.81 91 GLN A C 1
ATOM 723 O O . GLN A 1 91 ? -54.164 -5.659 86.306 1.00 88.81 91 GLN A O 1
ATOM 728 N N . MET A 1 92 ? -53.893 -5.809 88.524 1.00 85.19 92 MET A N 1
ATOM 729 C CA . MET A 1 92 ? -52.436 -5.687 88.504 1.00 85.19 92 MET A CA 1
ATOM 730 C C . MET A 1 92 ? -51.781 -6.823 87.709 1.00 85.19 92 MET A C 1
ATOM 732 O O . MET A 1 92 ? -50.839 -6.566 86.975 1.00 85.19 92 MET A O 1
ATOM 736 N N . MET A 1 93 ? -52.289 -8.060 87.793 1.00 87.38 93 MET A N 1
ATOM 737 C CA . MET A 1 93 ? -51.809 -9.171 86.960 1.00 87.38 93 MET A CA 1
ATOM 738 C C . MET A 1 93 ? -52.088 -8.936 85.474 1.00 87.38 93 MET A C 1
ATOM 740 O O . MET A 1 93 ? -51.194 -9.144 84.662 1.00 87.38 93 MET A O 1
ATOM 744 N N . LYS A 1 94 ? -53.282 -8.446 85.115 1.00 91.75 94 LYS A N 1
ATOM 745 C CA . LYS A 1 94 ? -53.602 -8.082 83.724 1.00 91.75 94 LYS A CA 1
ATOM 746 C C . LYS A 1 94 ? -52.716 -6.955 83.203 1.00 91.75 94 LYS A C 1
ATOM 748 O O . LYS A 1 94 ? -52.281 -7.011 82.056 1.00 91.75 94 LYS A O 1
ATOM 753 N N . ASP A 1 95 ? -52.436 -5.955 84.031 1.00 93.44 95 ASP A N 1
ATOM 754 C CA . ASP A 1 95 ? -51.566 -4.844 83.654 1.00 93.44 95 ASP A CA 1
ATOM 755 C C . ASP A 1 95 ? -50.115 -5.325 83.499 1.00 93.44 95 ASP A C 1
ATOM 757 O O . ASP A 1 95 ? -49.447 -4.930 82.550 1.00 93.44 95 ASP A O 1
ATOM 761 N N . LEU A 1 96 ? -49.643 -6.242 84.352 1.00 91.75 96 LEU A N 1
ATOM 762 C CA . LEU A 1 96 ? -48.303 -6.838 84.267 1.00 91.75 96 LEU A CA 1
ATOM 763 C C . LEU A 1 96 ? -48.154 -7.732 83.025 1.00 91.75 96 LEU A C 1
ATOM 765 O O . LEU A 1 96 ? -47.154 -7.628 82.320 1.00 91.75 96 LEU A O 1
ATOM 769 N N . GLU A 1 97 ? -49.171 -8.529 82.688 1.00 93.31 97 GLU A N 1
ATOM 770 C CA . GLU A 1 97 ? -49.240 -9.261 81.413 1.00 93.31 97 GLU A CA 1
ATOM 771 C C . GLU A 1 97 ? -49.271 -8.304 80.210 1.00 93.31 97 GLU A C 1
ATOM 773 O O . GLU A 1 97 ? -48.622 -8.555 79.192 1.00 93.31 97 GLU A O 1
ATOM 778 N N . GLY A 1 98 ? -49.987 -7.181 80.326 1.00 94.00 98 GLY A N 1
ATOM 779 C CA . GLY A 1 98 ? -50.018 -6.121 79.320 1.00 94.00 98 GLY A CA 1
ATOM 780 C C . GLY A 1 98 ? -48.653 -5.456 79.119 1.00 94.00 98 GLY A C 1
ATOM 781 O O . GLY A 1 98 ? -48.217 -5.286 77.980 1.00 94.00 98 GLY A O 1
ATOM 782 N N . LEU A 1 99 ? -47.953 -5.142 80.212 1.00 94.00 99 LEU A N 1
ATOM 783 C CA . LEU A 1 99 ? -46.591 -4.608 80.207 1.00 94.00 99 LEU A CA 1
ATOM 784 C C . LEU A 1 99 ? -45.597 -5.610 79.617 1.00 94.00 99 LEU A C 1
ATOM 786 O O . LEU A 1 99 ? -44.824 -5.237 78.741 1.00 94.00 99 LEU A O 1
ATOM 790 N N . GLN A 1 100 ? -45.657 -6.880 80.019 1.00 93.50 100 GLN A N 1
ATOM 791 C CA . GLN A 1 100 ? -44.791 -7.930 79.479 1.00 93.50 100 GLN A CA 1
ATOM 792 C C . GLN A 1 100 ? -45.028 -8.127 77.975 1.00 93.50 100 GLN A C 1
ATOM 794 O O . GLN A 1 100 ? -44.088 -8.281 77.197 1.00 93.50 100 GLN A O 1
ATOM 799 N N . LYS A 1 101 ? -46.285 -8.063 77.525 1.00 96.25 101 LYS A N 1
ATOM 800 C CA . LYS A 1 101 ? -46.620 -8.110 76.097 1.00 96.25 101 LYS A CA 1
ATOM 801 C C . LYS A 1 101 ? -46.085 -6.891 75.339 1.00 96.25 101 LYS A C 1
ATOM 803 O O . LYS A 1 101 ? -45.612 -7.040 74.213 1.00 96.25 101 LYS A O 1
ATOM 808 N N . ALA A 1 102 ? -46.149 -5.702 75.937 1.00 96.31 102 ALA A N 1
ATOM 809 C CA . ALA A 1 102 ? -45.590 -4.486 75.353 1.00 96.31 102 ALA A CA 1
ATOM 810 C C . ALA A 1 102 ? -44.054 -4.541 75.273 1.00 96.31 10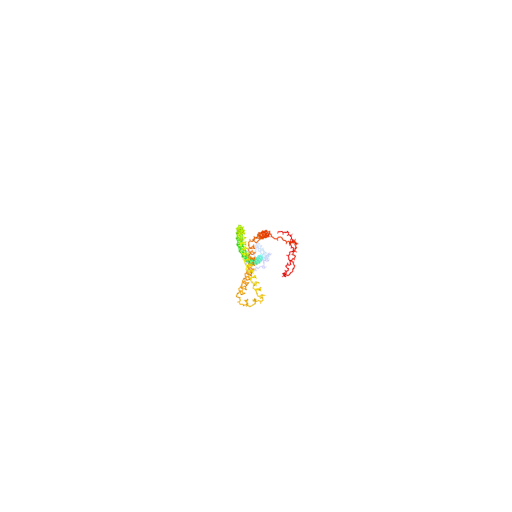2 ALA A C 1
ATOM 812 O O . ALA A 1 102 ? -43.491 -4.157 74.252 1.00 96.31 102 ALA A O 1
ATOM 813 N N . GLU A 1 103 ? -43.385 -5.076 76.296 1.00 95.44 103 GLU A N 1
ATOM 814 C CA . GLU A 1 103 ? -41.936 -5.302 76.308 1.00 95.44 103 GLU A CA 1
ATOM 815 C C . GLU A 1 103 ? -41.511 -6.256 75.184 1.00 95.44 103 GLU A C 1
ATOM 817 O O . GLU A 1 103 ? -40.645 -5.913 74.380 1.00 95.44 103 GLU A O 1
ATOM 822 N N . ILE A 1 104 ? -42.185 -7.404 75.054 1.00 96.62 104 ILE A N 1
ATOM 823 C CA . ILE A 1 104 ? -41.931 -8.364 73.969 1.00 96.62 104 ILE A CA 1
ATOM 824 C C . ILE A 1 104 ? -42.152 -7.708 72.597 1.00 96.62 104 ILE A C 1
ATOM 826 O O . ILE A 1 104 ? -41.341 -7.883 71.690 1.00 96.62 104 ILE A O 1
ATOM 830 N N . SER A 1 105 ? -43.214 -6.912 72.443 1.00 96.38 105 SER A N 1
ATOM 831 C CA . SER A 1 105 ? -43.496 -6.207 71.188 1.00 96.38 105 SER A CA 1
ATOM 832 C C . SER A 1 105 ? -42.445 -5.145 70.852 1.00 96.38 105 SER A C 1
ATOM 834 O O . SER A 1 105 ? -42.145 -4.952 69.675 1.00 96.38 105 SER A O 1
ATOM 836 N N . LEU A 1 106 ? -41.901 -4.439 71.847 1.00 96.62 106 LEU A N 1
ATOM 837 C CA . LEU A 1 106 ? -40.827 -3.468 71.632 1.00 96.62 106 LEU A CA 1
ATOM 838 C C . LEU A 1 106 ? -39.529 -4.160 71.221 1.00 96.62 106 LEU A C 1
ATOM 840 O O . LEU A 1 106 ? -38.870 -3.682 70.300 1.00 96.62 106 LEU A O 1
ATOM 844 N N . LEU A 1 107 ? -39.200 -5.295 71.845 1.00 96.31 107 LEU A N 1
ATOM 845 C CA . LEU A 1 107 ? -38.052 -6.114 71.454 1.00 96.31 107 LEU A CA 1
ATOM 846 C C . LEU A 1 107 ? -38.192 -6.627 70.013 1.00 96.31 107 LEU A C 1
ATOM 848 O O . LEU A 1 107 ? -37.245 -6.528 69.238 1.00 96.31 107 LEU A O 1
ATOM 852 N N . GLU A 1 108 ? -39.378 -7.100 69.615 1.00 97.44 108 GLU A N 1
ATOM 853 C CA . GLU A 1 108 ? -39.636 -7.532 68.232 1.00 97.44 108 GLU A CA 1
ATOM 854 C C . GLU A 1 108 ? -39.492 -6.375 67.229 1.00 97.44 108 GLU A C 1
ATOM 856 O O . GLU A 1 108 ? -38.917 -6.543 66.152 1.00 97.44 108 GLU A O 1
ATOM 861 N N . LEU A 1 109 ? -39.996 -5.184 67.565 1.00 96.06 109 LEU A N 1
ATOM 862 C CA . LEU A 1 109 ? -39.862 -4.006 66.706 1.00 96.06 109 LEU A CA 1
ATOM 863 C C . LEU A 1 109 ? -38.409 -3.535 66.590 1.00 96.06 109 LEU A C 1
ATOM 865 O O . LEU A 1 109 ? -37.997 -3.149 65.498 1.00 96.06 109 LEU A O 1
ATOM 869 N N . GLN A 1 110 ? -37.633 -3.583 67.677 1.00 95.38 110 GLN A N 1
ATOM 870 C CA . GLN A 1 110 ? -36.202 -3.274 67.649 1.00 95.38 110 GLN A CA 1
ATOM 871 C C . GLN A 1 110 ? -35.434 -4.254 66.754 1.00 95.38 110 GLN A C 1
ATOM 873 O O . GLN A 1 110 ? -34.687 -3.800 65.891 1.00 95.38 110 GLN A O 1
ATOM 878 N N . ASP A 1 111 ? -35.685 -5.561 66.877 1.00 96.88 111 ASP A N 1
ATOM 879 C CA . ASP A 1 111 ? -35.073 -6.592 66.022 1.00 96.88 111 ASP A CA 1
ATOM 880 C C . ASP A 1 111 ? -35.430 -6.392 64.538 1.00 96.88 111 ASP A C 1
ATOM 882 O O . ASP A 1 111 ? -34.564 -6.453 63.664 1.00 96.88 111 ASP A O 1
ATOM 886 N N . ARG A 1 112 ? -36.693 -6.073 64.223 1.00 95.94 112 ARG A N 1
ATOM 887 C CA . ARG A 1 112 ? -37.105 -5.770 62.841 1.00 95.94 112 ARG A CA 1
ATOM 888 C C . ARG A 1 112 ? -36.461 -4.501 62.296 1.00 95.94 112 ARG A C 1
ATOM 890 O O . ARG A 1 112 ? -36.119 -4.465 61.117 1.00 95.94 112 ARG A O 1
ATOM 897 N N . LEU A 1 113 ? -36.318 -3.463 63.119 1.00 95.81 113 LEU A N 1
ATOM 898 C CA . LEU A 1 113 ? -35.705 -2.204 62.705 1.00 95.81 113 LEU A CA 1
ATOM 899 C C . LEU A 1 113 ? -34.200 -2.375 62.488 1.00 95.81 113 LEU A C 1
ATOM 901 O O . LEU A 1 113 ? -33.676 -1.860 61.505 1.00 95.81 113 LEU A O 1
ATOM 905 N N . GLU A 1 114 ? -33.525 -3.148 63.340 1.00 95.44 114 GLU A N 1
ATOM 906 C CA . GLU A 1 114 ? -32.117 -3.509 63.165 1.00 95.44 114 GLU A CA 1
ATOM 907 C C . GLU A 1 114 ? -31.907 -4.320 61.881 1.00 95.44 114 GLU A C 1
ATOM 909 O O . GLU A 1 114 ? -31.078 -3.937 61.055 1.00 95.44 114 GLU A O 1
ATOM 914 N N . LYS A 1 115 ? -32.724 -5.356 61.643 1.00 95.94 115 LYS A N 1
ATOM 915 C CA . LYS A 1 115 ? -32.695 -6.139 60.395 1.00 95.94 115 LYS A CA 1
ATOM 916 C C . LYS A 1 115 ? -32.933 -5.272 59.162 1.00 95.94 115 LYS A C 1
ATOM 918 O O . LYS A 1 115 ? -32.139 -5.311 58.229 1.00 95.94 115 LYS A O 1
ATOM 923 N N . ALA A 1 116 ? -33.969 -4.434 59.174 1.00 94.44 116 ALA A N 1
ATOM 924 C CA . ALA A 1 116 ? -34.269 -3.539 58.059 1.00 94.44 116 ALA A CA 1
ATOM 925 C C . ALA A 1 116 ? -33.172 -2.480 57.841 1.00 94.44 116 ALA A C 1
ATOM 927 O O . ALA A 1 116 ? -32.925 -2.060 56.709 1.00 94.44 116 ALA A O 1
ATOM 928 N N . GLN A 1 117 ? -32.510 -2.019 58.905 1.00 94.00 117 GLN A N 1
ATOM 929 C CA . GLN A 1 117 ? -31.400 -1.077 58.797 1.00 94.00 117 GLN A CA 1
ATOM 930 C C . GLN A 1 117 ? -30.152 -1.750 58.213 1.00 94.00 117 GLN A C 1
ATOM 932 O O . GLN A 1 117 ? -29.469 -1.139 57.392 1.00 94.00 117 GLN A O 1
ATOM 937 N N . GLU A 1 118 ? -29.872 -2.996 58.591 1.00 95.38 118 GLU A N 1
ATOM 938 C CA . GLU A 1 118 ? -28.748 -3.765 58.054 1.00 95.38 118 GLU A CA 1
ATOM 939 C C . GLU A 1 118 ? -28.972 -4.157 56.584 1.00 95.38 118 GLU A C 1
ATOM 941 O O . GLU A 1 118 ? -28.091 -3.966 55.744 1.00 95.38 118 GLU A O 1
ATOM 946 N N . GLU A 1 119 ? -30.182 -4.587 56.224 1.00 94.94 119 GLU A N 1
ATOM 947 C CA . GLU A 1 119 ? -30.572 -4.826 54.827 1.00 94.94 119 GLU A CA 1
ATOM 948 C C . GLU A 1 119 ? -30.458 -3.547 53.985 1.00 94.94 119 GLU A C 1
ATOM 950 O O . GLU A 1 119 ? -29.879 -3.556 52.902 1.00 94.94 119 GLU A O 1
ATOM 955 N N . ASN A 1 120 ? -30.920 -2.402 54.494 1.00 93.25 120 ASN A N 1
ATOM 956 C CA . ASN A 1 120 ? -30.754 -1.139 53.775 1.00 93.25 120 ASN A CA 1
ATOM 957 C C . ASN A 1 120 ? -29.281 -0.742 53.609 1.00 93.25 120 ASN A C 1
ATOM 959 O O . ASN A 1 120 ? -28.909 -0.221 52.557 1.00 93.25 120 ASN A O 1
ATOM 963 N N . ARG A 1 121 ? -28.429 -0.980 54.616 1.00 94.31 121 ARG A N 1
ATOM 964 C CA . ARG A 1 121 ? -26.984 -0.716 54.513 1.00 94.31 121 ARG A CA 1
ATOM 965 C C . ARG A 1 121 ? -26.327 -1.597 53.458 1.00 94.31 121 ARG A C 1
ATOM 967 O O . ARG A 1 121 ? -25.582 -1.077 52.628 1.00 94.31 121 ARG A O 1
ATOM 974 N N . THR A 1 122 ? -26.615 -2.895 53.461 1.00 95.62 122 THR A N 1
ATOM 975 C CA . THR A 1 122 ? -26.058 -3.842 52.482 1.00 95.62 122 THR A CA 1
ATOM 976 C C . THR A 1 122 ? -26.514 -3.505 51.062 1.00 95.62 122 THR A C 1
ATOM 978 O O . THR A 1 122 ? -25.669 -3.312 50.188 1.00 95.62 122 THR A O 1
ATOM 981 N N . VAL A 1 123 ? -27.815 -3.280 50.849 1.00 96.06 123 VAL A N 1
ATOM 982 C CA . VAL A 1 123 ? -28.370 -2.863 49.549 1.00 96.06 123 VAL A CA 1
ATOM 983 C C . VAL A 1 123 ? -27.778 -1.532 49.077 1.00 96.06 123 VAL A C 1
ATOM 985 O O . VAL A 1 123 ? -27.463 -1.383 47.896 1.00 96.06 123 VAL A O 1
ATOM 988 N N . ALA A 1 124 ? -27.580 -0.555 49.969 1.00 95.38 124 ALA A N 1
ATOM 989 C CA . ALA A 1 124 ? -26.975 0.726 49.599 1.00 95.38 124 ALA A CA 1
ATOM 990 C C . ALA A 1 124 ? -25.520 0.566 49.126 1.00 95.38 124 ALA A C 1
ATOM 992 O O . ALA A 1 124 ? -25.121 1.186 48.137 1.00 95.38 124 ALA A O 1
ATOM 993 N N . VAL A 1 125 ? -24.737 -0.285 49.798 1.00 96.62 125 VAL A N 1
ATOM 994 C CA . VAL A 1 125 ? -23.349 -0.586 49.415 1.00 96.62 125 VAL A CA 1
ATOM 995 C C . VAL A 1 125 ? -23.297 -1.333 48.084 1.00 96.62 125 VAL A C 1
ATOM 997 O O . VAL A 1 125 ? -22.509 -0.967 47.210 1.00 96.62 125 VAL A O 1
ATOM 1000 N N . GLU A 1 126 ? -24.144 -2.346 47.896 1.00 96.00 126 GLU A N 1
ATOM 1001 C CA . GLU A 1 126 ? -24.232 -3.094 46.639 1.00 96.00 126 GLU A CA 1
ATOM 1002 C C . GLU A 1 126 ? -24.637 -2.195 45.476 1.00 96.00 126 GLU A C 1
ATOM 1004 O O . GLU A 1 126 ? -23.989 -2.222 44.428 1.00 96.00 126 GLU A O 1
ATOM 1009 N N . LYS A 1 127 ? -25.639 -1.334 45.681 1.00 97.06 127 LYS A N 1
ATOM 1010 C CA . LYS A 1 127 ? -26.068 -0.349 44.688 1.00 97.06 127 LYS A CA 1
ATOM 1011 C C . LYS A 1 127 ? -24.924 0.581 44.300 1.00 97.06 127 LYS A C 1
ATOM 1013 O O . LYS A 1 127 ? -24.656 0.738 43.115 1.00 97.06 127 LYS A O 1
ATOM 1018 N N . GLN A 1 128 ? -24.208 1.150 45.271 1.00 96.62 128 GLN A N 1
ATOM 1019 C CA . GLN A 1 128 ? -23.077 2.033 44.981 1.00 96.62 128 GLN A CA 1
ATOM 1020 C C . GLN A 1 128 ? -21.948 1.293 44.244 1.00 96.62 128 GLN A C 1
ATOM 1022 O O . GLN A 1 128 ? -21.278 1.860 43.380 1.00 96.62 128 GLN A O 1
ATOM 1027 N N . ASN A 1 129 ? -21.714 0.023 44.583 1.00 97.25 129 ASN A N 1
ATOM 1028 C CA . ASN A 1 129 ? -20.722 -0.800 43.903 1.00 97.25 129 ASN A CA 1
ATOM 1029 C C . ASN A 1 129 ? -21.124 -1.090 42.453 1.00 97.25 129 ASN A C 1
ATOM 1031 O O . ASN A 1 129 ? -20.288 -1.013 41.555 1.00 97.25 129 ASN A O 1
ATOM 1035 N N . LEU A 1 130 ? -22.403 -1.382 42.222 1.00 97.25 130 LEU A N 1
ATOM 1036 C CA . LEU A 1 130 ? -22.944 -1.621 40.892 1.00 97.25 130 LEU A CA 1
ATOM 1037 C C . LEU A 1 130 ? -22.922 -0.347 40.042 1.00 97.25 130 LEU A C 1
ATOM 1039 O O . LEU A 1 130 ? -22.495 -0.395 38.895 1.00 97.25 130 LEU A O 1
ATOM 1043 N N . GLU A 1 131 ? -23.288 0.800 40.616 1.00 96.44 131 GLU A N 1
ATOM 1044 C CA . GLU A 1 131 ? -23.197 2.103 39.950 1.00 96.44 131 GLU A CA 1
ATOM 1045 C C . GLU A 1 131 ? -21.754 2.438 39.555 1.00 96.44 131 GLU A C 1
ATOM 1047 O O . GLU A 1 131 ? -21.522 2.870 38.428 1.00 96.44 131 GLU A O 1
ATOM 1052 N N . ARG A 1 132 ? -20.772 2.182 40.434 1.00 96.94 132 ARG A N 1
ATOM 1053 C CA . ARG A 1 132 ? -19.347 2.341 40.098 1.00 96.94 132 ARG A CA 1
ATOM 1054 C C . ARG A 1 132 ? -18.936 1.440 38.935 1.00 96.94 132 ARG A C 1
ATOM 1056 O O . ARG A 1 132 ? -18.400 1.946 37.957 1.00 96.94 132 ARG A O 1
ATOM 1063 N N . LYS A 1 133 ? -19.264 0.145 38.991 1.00 97.62 133 LYS A N 1
ATOM 1064 C CA . LYS A 1 133 ? -18.958 -0.799 37.902 1.00 97.62 133 LYS A CA 1
ATOM 1065 C C . LYS A 1 133 ? -19.596 -0.388 36.578 1.00 97.62 133 LYS A C 1
ATOM 1067 O O . LYS A 1 133 ? -18.925 -0.394 35.556 1.00 97.62 133 LYS A O 1
ATOM 1072 N N . MET A 1 134 ? -20.864 0.021 36.595 1.00 96.25 134 MET A N 1
ATOM 1073 C CA . MET A 1 134 ? -21.540 0.509 35.393 1.00 96.25 134 MET A CA 1
ATOM 1074 C C . MET A 1 134 ? -20.871 1.769 34.841 1.00 96.25 134 MET A C 1
ATOM 1076 O O . MET A 1 134 ? -20.722 1.895 33.630 1.00 96.25 134 MET A O 1
ATOM 1080 N N . MET A 1 135 ? -20.457 2.705 35.698 1.00 97.56 135 MET A N 1
ATOM 1081 C CA . MET A 1 135 ? -19.743 3.905 35.252 1.00 97.56 135 MET A CA 1
ATOM 1082 C C . MET A 1 135 ? -18.383 3.572 34.640 1.00 97.56 135 MET A C 1
ATOM 1084 O O . MET A 1 135 ? -18.031 4.163 33.617 1.00 97.56 135 MET A O 1
ATOM 1088 N N . ASP A 1 136 ? -17.661 2.609 35.208 1.00 97.62 136 ASP A N 1
ATOM 1089 C CA . ASP A 1 136 ? -16.389 2.129 34.666 1.00 97.62 136 ASP A CA 1
ATOM 1090 C C . ASP A 1 136 ? -16.593 1.456 33.300 1.00 97.62 136 ASP A C 1
ATOM 1092 O O . ASP A 1 136 ? -15.934 1.827 32.331 1.00 97.62 136 ASP A O 1
ATOM 1096 N N . GLU A 1 137 ? -17.581 0.565 33.168 1.00 97.38 137 GLU A N 1
ATOM 1097 C CA . GLU A 1 137 ? -17.924 -0.080 31.892 1.00 97.38 137 GLU A CA 1
ATOM 1098 C C . GLU A 1 137 ? -18.362 0.935 30.826 1.00 97.38 137 GLU A C 1
ATOM 1100 O O . GLU A 1 137 ? -17.951 0.847 29.668 1.00 97.38 137 GLU A O 1
ATOM 1105 N N . ILE A 1 138 ? -19.157 1.943 31.202 1.00 96.94 138 ILE A N 1
ATOM 1106 C CA . ILE A 1 138 ? -19.555 3.031 30.297 1.00 96.94 138 ILE A CA 1
ATOM 1107 C C . ILE A 1 138 ? -18.334 3.859 29.880 1.00 96.94 138 ILE A C 1
ATOM 1109 O O . ILE A 1 138 ? -18.235 4.263 28.719 1.00 96.94 138 ILE A O 1
ATOM 1113 N N . SER A 1 139 ? -17.419 4.141 30.807 1.00 97.69 139 SER A N 1
ATOM 1114 C CA . SER A 1 139 ? -16.179 4.873 30.532 1.00 97.69 139 SER A CA 1
ATOM 1115 C C . SER A 1 139 ? -15.285 4.100 29.561 1.00 97.69 139 SER A C 1
ATOM 1117 O O . SER A 1 139 ? -14.805 4.659 28.571 1.00 97.69 139 SER A O 1
ATOM 1119 N N . ASP A 1 140 ? -15.135 2.797 29.784 1.00 97.62 140 ASP A N 1
ATOM 1120 C CA . ASP A 1 140 ? -14.365 1.899 28.931 1.00 97.62 140 ASP A CA 1
ATOM 1121 C C . ASP A 1 140 ? -14.983 1.777 27.536 1.00 97.62 140 ASP A C 1
ATOM 1123 O O . ASP A 1 140 ? -14.283 1.943 26.535 1.00 97.62 140 ASP A O 1
ATOM 1127 N N . ALA A 1 141 ? -16.304 1.602 27.452 1.00 96.56 141 ALA A N 1
ATOM 1128 C CA . ALA A 1 141 ? -17.026 1.569 26.185 1.00 96.56 141 ALA A CA 1
ATOM 1129 C C . ALA A 1 141 ? -16.907 2.895 25.416 1.00 96.56 141 ALA A C 1
ATOM 1131 O O . ALA A 1 141 ? -16.711 2.891 24.200 1.00 96.56 141 ALA A O 1
ATOM 1132 N N . LYS A 1 142 ? -16.975 4.044 26.103 1.00 97.12 142 LYS A N 1
ATOM 1133 C CA . LYS A 1 142 ? -16.766 5.363 25.482 1.00 97.12 142 LYS A CA 1
ATOM 1134 C C . LYS A 1 142 ? -15.345 5.528 24.958 1.00 97.12 142 LYS A C 1
ATOM 1136 O O . LYS A 1 142 ? -15.169 6.057 23.861 1.00 97.12 142 LYS A O 1
ATOM 1141 N N . ARG A 1 143 ? -14.344 5.080 25.718 1.00 97.00 143 ARG A N 1
ATOM 1142 C CA . ARG A 1 143 ? -12.937 5.128 25.305 1.00 97.00 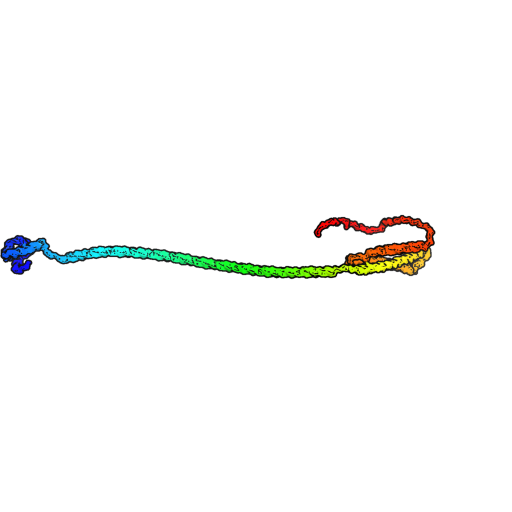143 ARG A CA 1
ATOM 1143 C C . ARG A 1 143 ? -12.702 4.271 24.064 1.00 97.00 143 ARG A C 1
ATOM 1145 O O . ARG A 1 143 ? -12.070 4.740 23.121 1.00 97.00 143 ARG A O 1
ATOM 1152 N N . GLU A 1 144 ? -13.260 3.064 24.028 1.00 96.12 144 GLU A N 1
ATOM 1153 C CA . GLU A 1 144 ? -13.135 2.179 22.868 1.00 96.12 144 GLU A CA 1
ATOM 1154 C C . GLU A 1 144 ? -13.881 2.728 21.644 1.00 96.12 144 GLU A C 1
ATOM 1156 O O . GLU A 1 144 ? -13.333 2.755 20.544 1.00 96.12 144 GLU A O 1
ATOM 1161 N N . ALA A 1 145 ? -15.091 3.266 21.823 1.00 95.44 145 ALA A N 1
ATOM 1162 C CA . ALA A 1 145 ? -15.830 3.918 20.743 1.00 95.44 145 ALA A CA 1
ATOM 1163 C C . ALA A 1 145 ? -15.068 5.123 20.163 1.00 95.44 145 ALA A C 1
ATOM 1165 O O . ALA A 1 145 ? -15.056 5.320 18.946 1.00 95.44 145 ALA A O 1
ATOM 1166 N N . HIS A 1 146 ? -14.409 5.914 21.015 1.00 95.75 146 HIS A N 1
ATOM 1167 C CA . HIS A 1 146 ? -13.577 7.030 20.572 1.00 95.75 146 HIS A CA 1
ATOM 1168 C C . HIS A 1 146 ? -12.364 6.548 19.770 1.00 95.75 146 HIS A C 1
ATOM 1170 O O . HIS A 1 146 ? -12.154 7.016 18.653 1.00 95.75 146 HIS A O 1
ATOM 1176 N N . ARG A 1 147 ? -11.641 5.543 20.274 1.00 96.12 147 ARG A N 1
ATOM 1177 C CA . ARG A 1 147 ? -10.509 4.921 19.575 1.00 96.12 147 ARG A CA 1
ATOM 1178 C C . ARG A 1 147 ? -10.910 4.357 18.205 1.00 96.12 147 ARG A C 1
ATOM 1180 O O . ARG A 1 147 ? -10.203 4.557 17.219 1.00 96.12 147 ARG A O 1
ATOM 1187 N N . LEU A 1 148 ? -12.040 3.652 18.121 1.00 95.50 148 LEU A N 1
ATOM 1188 C CA . LEU A 1 148 ? -12.550 3.106 16.857 1.00 95.50 148 LEU A CA 1
ATOM 1189 C C . LEU A 1 148 ? -12.913 4.210 15.860 1.00 95.50 148 LEU A C 1
ATOM 1191 O O . LEU A 1 148 ? -12.684 4.059 14.659 1.00 95.50 148 LEU A O 1
ATOM 1195 N N . ARG A 1 149 ? -13.455 5.328 16.350 1.00 94.12 149 ARG A N 1
ATOM 1196 C CA . ARG A 1 149 ? -13.754 6.497 15.525 1.00 94.12 149 ARG A CA 1
ATOM 1197 C C . ARG A 1 149 ? -12.484 7.117 14.945 1.00 94.12 149 ARG A C 1
ATOM 1199 O O . ARG A 1 149 ? -12.450 7.353 13.743 1.00 94.12 149 ARG A O 1
ATOM 1206 N N . GLU A 1 150 ? -11.449 7.321 15.756 1.00 93.25 150 GLU A N 1
ATOM 1207 C CA . GLU A 1 150 ? -10.158 7.847 15.285 1.00 93.25 150 GLU A CA 1
ATOM 1208 C C . GLU A 1 150 ? -9.534 6.940 14.216 1.00 93.25 150 GLU A C 1
ATOM 1210 O O . GLU A 1 150 ? -9.077 7.417 13.177 1.00 93.25 150 GLU A O 1
ATOM 1215 N N . LEU A 1 151 ? -9.571 5.619 14.426 1.00 92.62 151 LEU A N 1
ATOM 1216 C CA . LEU A 1 151 ? -9.055 4.653 13.455 1.00 92.62 151 LEU A CA 1
ATOM 1217 C C . LEU A 1 151 ? -9.820 4.714 12.123 1.00 92.62 151 LEU A C 1
ATOM 1219 O O . LEU A 1 151 ? -9.219 4.625 11.048 1.00 92.62 151 LEU A O 1
ATOM 1223 N N . ARG A 1 152 ? -11.145 4.883 12.183 1.00 89.81 152 ARG A N 1
ATOM 1224 C CA . ARG A 1 152 ? -11.995 5.022 10.999 1.00 89.81 152 ARG A CA 1
ATOM 1225 C C . ARG A 1 152 ? -11.723 6.327 10.254 1.00 89.81 152 ARG A C 1
ATOM 1227 O O . ARG A 1 152 ? -11.512 6.275 9.048 1.00 89.81 152 ARG A O 1
ATOM 1234 N N . GLU A 1 153 ? -11.672 7.458 10.955 1.00 90.56 153 GLU A N 1
ATOM 1235 C CA . GLU A 1 153 ? -11.364 8.767 10.360 1.00 90.56 153 GLU A CA 1
ATOM 1236 C C . GLU A 1 153 ? -9.966 8.765 9.710 1.00 90.56 153 GLU A C 1
ATOM 1238 O O . GLU A 1 153 ? -9.801 9.235 8.582 1.00 90.56 153 GLU A O 1
ATOM 1243 N N . GLY A 1 154 ? -8.972 8.146 10.361 1.00 89.38 154 GLY A N 1
ATOM 1244 C CA . GLY A 1 154 ? -7.638 7.950 9.788 1.00 89.38 154 GLY A CA 1
ATOM 1245 C C . GLY A 1 154 ? -7.651 7.101 8.511 1.00 89.38 154 GLY A C 1
ATOM 1246 O O . GLY A 1 154 ? -7.033 7.471 7.513 1.00 89.38 154 GLY A O 1
ATOM 1247 N N . THR A 1 155 ? -8.406 5.999 8.504 1.00 88.81 155 THR A N 1
ATOM 1248 C CA . THR A 1 155 ? -8.530 5.115 7.330 1.00 88.81 155 THR A CA 1
ATOM 1249 C C . THR A 1 155 ? -9.263 5.797 6.170 1.00 88.81 155 THR A C 1
ATOM 1251 O O . THR A 1 155 ? -8.844 5.677 5.021 1.00 88.81 155 THR A O 1
ATOM 1254 N N . GLU A 1 156 ? -10.337 6.541 6.448 1.00 87.94 156 GLU A N 1
ATOM 1255 C CA . GLU A 1 156 ? -11.097 7.294 5.439 1.00 87.94 156 GLU A CA 1
ATOM 1256 C C . GLU A 1 156 ? -10.246 8.408 4.797 1.00 87.94 156 GLU A C 1
ATOM 1258 O O . GLU A 1 156 ? -10.315 8.625 3.581 1.00 87.94 156 GLU A O 1
ATOM 1263 N N . CYS A 1 157 ? -9.387 9.067 5.584 1.00 88.06 157 CYS A N 1
ATOM 1264 C CA . CYS A 1 157 ? -8.424 10.052 5.089 1.00 88.06 157 CYS A CA 1
ATOM 1265 C C . CYS A 1 157 ? -7.389 9.418 4.143 1.00 88.06 157 CYS A C 1
ATOM 1267 O O . CYS A 1 157 ? -7.184 9.899 3.025 1.00 88.06 157 CYS A O 1
ATOM 1269 N N . GLU A 1 158 ? -6.786 8.295 4.546 1.00 90.31 158 GLU A N 1
ATOM 1270 C CA . GLU A 1 158 ? -5.825 7.554 3.719 1.00 90.31 158 GLU A CA 1
ATOM 1271 C C . GLU A 1 158 ? -6.449 7.058 2.408 1.00 90.31 158 GLU A C 1
ATOM 1273 O O . GLU A 1 158 ? -5.859 7.207 1.336 1.00 90.31 158 GLU A O 1
ATOM 1278 N N . LEU A 1 159 ? -7.679 6.542 2.463 1.00 93.06 159 LEU A N 1
ATOM 1279 C CA . LEU A 1 159 ? -8.404 6.070 1.284 1.00 93.06 159 LEU A CA 1
ATOM 1280 C C . LEU A 1 159 ? -8.704 7.219 0.309 1.00 93.06 159 LEU A C 1
ATOM 1282 O O . LEU A 1 159 ? -8.550 7.063 -0.903 1.00 93.06 159 LEU A O 1
ATOM 1286 N N . SER A 1 160 ? -9.051 8.398 0.830 1.00 93.00 160 SER A N 1
ATOM 1287 C CA . SER A 1 160 ? -9.250 9.608 0.021 1.00 93.00 160 SER A CA 1
ATOM 1288 C C . SER A 1 160 ? -7.953 10.063 -0.656 1.00 93.00 160 SER A C 1
ATOM 1290 O O . SER A 1 160 ? -7.958 10.408 -1.839 1.00 93.00 160 SER A O 1
ATOM 1292 N N . ARG A 1 161 ? -6.823 10.010 0.062 1.00 93.56 161 ARG A N 1
ATOM 1293 C CA . ARG A 1 161 ? -5.500 10.340 -0.488 1.00 93.56 161 ARG A CA 1
ATOM 1294 C C . ARG A 1 161 ? -5.076 9.366 -1.589 1.00 93.56 161 ARG A C 1
ATOM 1296 O O . ARG A 1 161 ? -4.558 9.801 -2.616 1.00 93.56 161 ARG A O 1
ATOM 1303 N N . LEU A 1 162 ? -5.316 8.068 -1.398 1.00 92.56 162 LEU A N 1
ATOM 1304 C CA . LEU A 1 162 ? -5.037 7.042 -2.408 1.00 92.56 162 LEU A CA 1
ATOM 1305 C C . LEU A 1 162 ? -5.879 7.236 -3.668 1.00 92.56 162 LEU A C 1
ATOM 1307 O O . LEU A 1 162 ? -5.340 7.165 -4.769 1.00 92.56 162 LEU A O 1
ATOM 1311 N N . LYS A 1 163 ? -7.170 7.545 -3.511 1.00 94.94 163 LYS A N 1
ATOM 1312 C CA . LYS A 1 163 ? -8.060 7.821 -4.642 1.00 94.94 163 LYS A CA 1
ATOM 1313 C C . LYS A 1 163 ? -7.562 8.997 -5.486 1.00 94.94 163 LYS A C 1
ATOM 1315 O O . LYS A 1 163 ? -7.512 8.893 -6.706 1.00 94.94 163 LYS A O 1
ATOM 1320 N N . TYR A 1 164 ? -7.131 10.083 -4.843 1.00 94.88 164 TYR A N 1
ATOM 1321 C CA . TYR A 1 164 ? -6.549 11.226 -5.549 1.00 94.88 164 TYR A CA 1
ATOM 1322 C C . TYR A 1 164 ? -5.272 10.842 -6.313 1.00 94.88 164 TYR A C 1
ATOM 1324 O O . TYR A 1 164 ? -5.109 11.191 -7.479 1.00 94.88 164 TYR A O 1
ATOM 1332 N N . ALA A 1 165 ? -4.376 10.072 -5.688 1.00 94.69 165 ALA A N 1
ATOM 1333 C CA . ALA A 1 165 ? -3.164 9.598 -6.354 1.00 94.69 165 ALA A CA 1
ATOM 1334 C C . ALA A 1 165 ? -3.472 8.697 -7.566 1.00 94.69 165 ALA A C 1
ATOM 1336 O O . ALA A 1 165 ? -2.781 8.770 -8.583 1.00 94.69 165 ALA A O 1
ATOM 1337 N N . GLU A 1 166 ? -4.513 7.866 -7.485 1.00 94.69 166 GLU A N 1
ATOM 1338 C CA . GLU A 1 166 ? -4.972 7.041 -8.604 1.00 94.69 166 GLU A CA 1
ATOM 1339 C C . GLU A 1 166 ? -5.514 7.896 -9.761 1.00 94.69 166 GLU A C 1
ATOM 1341 O O . GLU A 1 166 ? -5.158 7.659 -10.917 1.00 94.69 166 GLU A O 1
ATOM 1346 N N . GLU A 1 167 ? -6.303 8.931 -9.465 1.00 95.50 167 GLU A N 1
ATOM 1347 C CA . GLU A 1 167 ? -6.808 9.880 -10.465 1.00 95.50 167 GLU A CA 1
ATOM 1348 C C . GLU A 1 167 ? -5.663 10.627 -11.178 1.00 95.50 167 GLU A C 1
ATOM 1350 O O . GLU A 1 167 ? -5.660 10.728 -12.409 1.00 95.50 167 GLU A O 1
ATOM 1355 N N . GLU A 1 168 ? -4.644 11.075 -10.440 1.00 95.38 168 GLU A N 1
ATOM 1356 C CA . GLU A 1 168 ? -3.441 11.701 -11.009 1.00 95.38 168 GLU A CA 1
ATOM 1357 C C . GLU A 1 168 ? -2.653 10.727 -11.899 1.00 95.38 168 GLU A C 1
ATOM 1359 O O . GLU A 1 168 ? -2.231 11.078 -13.004 1.00 95.38 168 GLU A O 1
ATOM 1364 N N . LEU A 1 169 ? -2.501 9.466 -11.479 1.00 95.19 169 LEU A N 1
ATOM 1365 C CA . LEU A 1 169 ? -1.857 8.439 -12.304 1.00 95.19 169 LEU A CA 1
ATOM 1366 C C . LEU A 1 169 ? -2.620 8.190 -13.607 1.00 95.19 169 LEU A C 1
ATOM 1368 O O . LEU A 1 169 ? -1.999 7.992 -14.656 1.00 95.19 169 LEU A O 1
ATOM 1372 N N . VAL A 1 170 ? -3.952 8.206 -13.568 1.00 96.38 170 VAL A N 1
ATOM 1373 C CA . VAL A 1 170 ? -4.786 8.079 -14.768 1.00 96.38 170 VAL A CA 1
ATOM 1374 C C . VAL A 1 170 ? -4.560 9.266 -15.705 1.00 96.38 170 VAL A C 1
ATOM 1376 O O . VAL A 1 170 ? -4.357 9.054 -16.903 1.00 96.38 170 VAL A O 1
ATOM 1379 N N . GLN A 1 171 ? -4.500 10.495 -15.185 1.00 96.19 171 GLN A N 1
ATOM 1380 C CA . GLN A 1 171 ? -4.179 11.683 -15.983 1.00 96.19 171 GLN A CA 1
ATOM 1381 C C . GLN A 1 171 ? -2.793 11.592 -16.631 1.00 96.19 171 GLN A C 1
ATOM 1383 O O . GLN A 1 171 ? -2.667 11.812 -17.838 1.00 96.19 171 GLN A O 1
ATOM 1388 N N . VAL A 1 172 ? -1.767 11.192 -15.874 1.00 96.88 172 VAL A N 1
ATOM 1389 C CA . VAL A 1 172 ? -0.402 11.016 -16.395 1.00 96.88 172 VAL A CA 1
ATOM 1390 C C . VAL A 1 172 ? -0.361 9.941 -17.479 1.00 96.88 172 VAL A C 1
ATOM 1392 O O . VAL A 1 172 ? 0.238 10.157 -18.530 1.00 96.88 172 VAL A O 1
ATOM 1395 N N . ARG A 1 173 ? -1.039 8.804 -17.283 1.00 95.94 173 ARG A N 1
ATOM 1396 C CA . ARG A 1 173 ? -1.132 7.745 -18.303 1.00 95.94 173 ARG A CA 1
ATOM 1397 C C . ARG A 1 173 ? -1.825 8.231 -19.572 1.00 95.94 173 ARG A C 1
ATOM 1399 O O . ARG A 1 173 ? -1.376 7.908 -20.668 1.00 95.94 173 ARG A O 1
ATOM 1406 N N . MET A 1 174 ? -2.897 9.013 -19.446 1.00 96.81 174 MET A N 1
ATOM 1407 C CA . MET A 1 174 ? -3.576 9.608 -20.601 1.00 96.81 174 MET A CA 1
ATOM 1408 C C . MET A 1 174 ? -2.678 10.609 -21.333 1.00 96.81 174 MET A C 1
ATOM 1410 O O . MET A 1 174 ? -2.614 10.578 -22.563 1.00 96.81 174 MET A O 1
ATOM 1414 N N . ALA A 1 175 ? -1.958 11.460 -20.599 1.00 95.69 175 ALA A N 1
ATOM 1415 C CA . ALA A 1 175 ? -1.007 12.408 -21.168 1.00 95.69 175 ALA A CA 1
ATOM 1416 C C . ALA A 1 175 ? 0.145 11.692 -21.887 1.00 95.69 175 ALA A C 1
ATOM 1418 O O . ALA A 1 175 ? 0.486 12.064 -23.008 1.00 95.69 175 ALA A O 1
ATOM 1419 N N . LEU A 1 176 ? 0.681 10.624 -21.289 1.00 96.12 176 LEU A N 1
ATOM 1420 C CA . LEU A 1 176 ? 1.725 9.802 -21.893 1.00 96.12 176 LEU A CA 1
ATOM 1421 C C . LEU A 1 176 ? 1.227 9.135 -23.176 1.00 96.12 176 LEU A C 1
ATOM 1423 O O . LEU A 1 176 ? 1.848 9.296 -24.218 1.00 96.12 176 LEU A O 1
ATOM 1427 N N . LYS A 1 177 ? 0.059 8.486 -23.140 1.00 95.56 177 LYS A N 1
ATOM 1428 C CA . LYS A 1 177 ? -0.543 7.856 -24.324 1.00 95.56 177 LYS A CA 1
ATOM 1429 C C . LYS A 1 177 ? -0.809 8.864 -25.444 1.00 95.56 177 LYS A C 1
ATOM 1431 O O . LYS A 1 177 ? -0.686 8.547 -26.626 1.00 95.56 177 LYS A O 1
ATOM 1436 N N . LYS A 1 178 ? -1.186 10.095 -25.089 1.00 95.06 178 LYS A N 1
ATOM 1437 C CA . LYS A 1 178 ? -1.337 11.188 -26.052 1.00 95.06 178 LYS A CA 1
ATOM 1438 C C . LYS A 1 178 ? 0.014 11.590 -26.648 1.00 95.06 178 LYS A C 1
ATOM 1440 O O . LYS A 1 178 ? 0.100 11.719 -27.864 1.00 95.06 178 LYS A O 1
ATOM 1445 N N . ALA A 1 179 ? 1.048 11.744 -25.823 1.00 92.50 179 ALA A N 1
ATOM 1446 C CA . ALA A 1 179 ? 2.399 12.066 -26.273 1.00 92.50 179 ALA A CA 1
ATOM 1447 C C . ALA A 1 179 ? 2.989 10.965 -27.170 1.00 92.50 179 ALA A C 1
ATOM 1449 O O . ALA A 1 179 ? 3.577 11.280 -28.198 1.00 92.50 179 ALA A O 1
ATOM 1450 N N . GLU A 1 180 ? 2.775 9.691 -26.838 1.00 88.81 180 GLU A N 1
ATOM 1451 C CA . GLU A 1 180 ? 3.154 8.543 -27.670 1.00 88.81 180 GLU A CA 1
ATOM 1452 C C . GLU A 1 180 ? 2.453 8.589 -29.024 1.00 88.81 180 GLU A C 1
ATOM 1454 O O . GLU A 1 180 ? 3.110 8.521 -30.055 1.00 88.81 180 GLU A O 1
ATOM 1459 N N . LYS A 1 181 ? 1.135 8.806 -29.047 1.00 88.06 181 LYS A N 1
ATOM 1460 C CA . LYS A 1 181 ? 0.385 8.917 -30.303 1.00 88.06 181 LYS A CA 1
ATOM 1461 C C . LYS A 1 181 ? 0.828 10.117 -31.145 1.00 88.06 181 LYS A C 1
ATOM 1463 O O . LYS A 1 181 ? 0.908 10.022 -32.365 1.00 88.06 181 LYS A O 1
ATOM 1468 N N . GLU A 1 182 ? 1.104 11.261 -30.520 1.00 87.19 182 GLU A N 1
ATOM 1469 C CA . GLU A 1 182 ? 1.665 12.427 -31.212 1.00 87.19 182 GLU A CA 1
ATOM 1470 C C . GLU A 1 182 ? 3.072 12.146 -31.744 1.00 87.19 182 GLU A C 1
ATOM 1472 O O . GLU A 1 182 ? 3.407 12.593 -32.842 1.00 87.19 182 GLU A O 1
ATOM 1477 N N . PHE A 1 183 ? 3.878 11.392 -30.996 1.00 81.50 183 PHE A N 1
ATOM 1478 C CA . PHE A 1 183 ? 5.181 10.935 -31.446 1.00 81.50 183 PHE A CA 1
ATOM 1479 C C . PHE A 1 183 ? 5.047 9.984 -32.629 1.00 81.50 183 PHE A C 1
ATOM 1481 O O . PHE A 1 183 ? 5.696 10.242 -33.624 1.00 81.50 183 PHE A O 1
ATOM 1488 N N . GLU A 1 184 ? 4.174 8.977 -32.592 1.00 80.00 184 GLU A N 1
ATOM 1489 C CA . GLU A 1 184 ? 3.921 8.058 -33.713 1.00 80.00 184 GLU A CA 1
ATOM 1490 C C . GLU A 1 184 ? 3.463 8.801 -34.975 1.00 80.00 184 GLU A C 1
ATOM 1492 O O . GLU A 1 184 ? 3.984 8.577 -36.066 1.00 80.00 184 GLU A O 1
ATOM 1497 N N . LEU A 1 185 ? 2.539 9.758 -34.828 1.00 75.44 185 LEU A N 1
ATOM 1498 C CA . LEU A 1 185 ? 2.084 10.604 -35.935 1.00 75.44 185 LEU A CA 1
ATOM 1499 C C . LEU A 1 185 ? 3.225 11.449 -36.525 1.00 75.44 185 LEU A C 1
ATOM 1501 O O . LEU A 1 185 ? 3.272 11.668 -37.735 1.00 75.44 185 LEU A O 1
ATOM 1505 N N . ARG A 1 186 ? 4.152 11.923 -35.682 1.00 66.19 186 ARG A N 1
ATOM 1506 C CA . ARG A 1 186 ? 5.365 12.645 -36.108 1.00 66.19 186 ARG A CA 1
ATOM 1507 C C . ARG A 1 186 ? 6.475 11.705 -36.588 1.00 66.19 186 ARG A C 1
ATOM 1509 O O . ARG A 1 186 ? 7.308 12.125 -37.386 1.00 66.19 186 ARG A O 1
ATOM 1516 N N . SER A 1 187 ? 6.483 10.453 -36.136 1.00 58.12 187 SER A N 1
ATOM 1517 C CA . SER A 1 187 ? 7.466 9.415 -36.446 1.00 58.12 187 SER A CA 1
ATOM 1518 C C . SER A 1 187 ? 7.095 8.611 -37.686 1.00 58.12 187 SER A C 1
ATOM 1520 O O . SER A 1 187 ? 7.732 7.592 -37.951 1.00 58.12 187 SER A O 1
ATOM 1522 N N . ASN A 1 188 ? 6.194 9.124 -38.530 1.00 55.09 188 ASN A N 1
ATOM 1523 C CA . ASN A 1 188 ? 6.162 8.836 -39.968 1.00 55.09 188 ASN A CA 1
ATOM 1524 C C . ASN A 1 188 ? 7.455 9.312 -40.679 1.00 55.09 188 ASN A C 1
ATOM 1526 O O . ASN A 1 188 ? 7.439 9.790 -41.812 1.00 55.09 188 ASN A O 1
ATOM 1530 N N . TRP A 1 189 ? 8.607 9.162 -40.023 1.00 57.16 189 TRP A N 1
ATOM 1531 C CA . TRP A 1 189 ? 9.930 9.242 -40.606 1.00 57.16 189 TRP A CA 1
ATOM 1532 C C . TRP A 1 189 ? 10.165 7.963 -41.412 1.00 57.16 189 TRP A C 1
ATOM 1534 O O . TRP A 1 189 ? 10.977 7.107 -41.070 1.00 57.16 189 TRP A O 1
ATOM 1544 N N . SER A 1 190 ? 9.418 7.804 -42.501 1.00 61.91 190 SER A N 1
ATOM 1545 C CA . SER A 1 190 ? 9.867 6.942 -43.584 1.00 61.91 190 SER A CA 1
ATOM 1546 C C . SER A 1 190 ? 11.074 7.627 -44.209 1.00 61.91 190 SER A C 1
ATOM 1548 O O . SER A 1 190 ? 10.988 8.809 -44.560 1.00 61.91 190 SER A O 1
ATOM 1550 N N . VAL A 1 191 ? 12.201 6.924 -44.327 1.00 65.94 191 VAL A N 1
ATOM 1551 C CA . VAL A 1 191 ? 13.391 7.506 -44.950 1.00 65.94 191 VAL A CA 1
ATOM 1552 C C . VAL A 1 191 ? 13.010 8.011 -46.352 1.00 65.94 191 VAL A C 1
ATOM 1554 O O . VAL A 1 191 ? 12.465 7.227 -47.130 1.00 65.94 191 VAL A O 1
ATOM 1557 N N . PRO A 1 192 ? 13.228 9.302 -46.678 1.00 76.75 192 PRO A N 1
ATOM 1558 C CA . PRO A 1 192 ? 12.712 9.873 -47.917 1.00 76.75 192 PRO A CA 1
ATOM 1559 C C . PRO A 1 192 ? 13.201 9.104 -49.147 1.00 76.75 192 PRO A C 1
ATOM 1561 O O . PRO A 1 192 ? 14.398 8.844 -49.271 1.00 76.75 192 PRO A O 1
ATOM 1564 N N . GLU A 1 193 ? 12.311 8.820 -50.104 1.00 77.56 193 GLU A N 1
ATOM 1565 C CA . GLU A 1 193 ? 12.665 8.191 -51.392 1.00 77.56 193 GLU A CA 1
ATOM 1566 C C . GLU A 1 193 ? 13.790 8.965 -52.109 1.00 77.56 193 GLU A C 1
ATOM 1568 O O . GLU A 1 193 ? 14.674 8.399 -52.754 1.00 77.56 193 GLU A O 1
ATOM 1573 N N . THR A 1 194 ? 13.813 10.286 -51.930 1.00 84.75 194 THR A N 1
ATOM 1574 C CA . THR A 1 194 ? 14.879 11.172 -52.403 1.00 84.75 194 THR A CA 1
ATOM 1575 C C . THR A 1 194 ? 16.250 10.784 -51.843 1.00 84.75 194 THR A C 1
ATOM 1577 O O . THR A 1 194 ? 17.230 10.799 -52.584 1.00 84.75 194 THR A O 1
ATOM 1580 N N . LEU A 1 195 ? 16.344 10.398 -50.565 1.00 88.00 195 LEU A N 1
ATOM 1581 C CA . LEU A 1 195 ? 17.606 9.973 -49.955 1.00 88.00 195 LEU A CA 1
ATOM 1582 C C . LEU A 1 195 ? 18.092 8.645 -50.545 1.00 88.00 195 LEU A C 1
ATOM 1584 O O . LEU A 1 195 ? 19.283 8.509 -50.817 1.00 88.00 195 LEU A O 1
ATOM 1588 N N . GLN A 1 196 ? 17.185 7.700 -50.813 1.00 88.75 196 GLN A N 1
ATOM 1589 C CA . GLN A 1 196 ? 17.539 6.451 -51.493 1.00 88.75 196 GLN A CA 1
ATOM 1590 C C . GLN A 1 196 ? 18.176 6.724 -52.863 1.00 88.75 196 GLN A C 1
ATOM 1592 O O . GLN A 1 196 ? 19.236 6.173 -53.161 1.00 88.75 196 GLN A O 1
ATOM 1597 N N . LYS A 1 197 ? 17.587 7.621 -53.664 1.00 86.19 197 LYS A N 1
ATOM 1598 C CA . LYS A 1 197 ? 18.124 8.006 -54.984 1.00 86.19 197 LYS A CA 1
ATOM 1599 C C . LYS A 1 197 ? 19.514 8.645 -54.882 1.00 86.19 197 LYS A C 1
ATOM 1601 O O . LYS A 1 197 ? 20.407 8.295 -55.651 1.00 86.19 197 LYS A O 1
ATOM 1606 N N . TRP A 1 198 ? 19.735 9.532 -53.909 1.00 92.19 198 TRP A N 1
ATOM 1607 C CA . TRP A 1 198 ? 21.048 10.155 -53.686 1.00 92.19 198 TRP A CA 1
ATOM 1608 C C . TRP A 1 198 ? 22.122 9.158 -53.249 1.00 92.19 198 TRP A C 1
ATOM 1610 O O . TRP A 1 198 ? 23.264 9.235 -53.708 1.00 92.19 198 TRP A O 1
ATOM 1620 N N . LEU A 1 199 ? 21.765 8.209 -52.384 1.00 92.94 199 LEU A N 1
ATOM 1621 C CA . LEU A 1 199 ? 22.681 7.160 -51.948 1.00 92.94 199 LEU A CA 1
ATOM 1622 C C . LEU A 1 199 ? 23.019 6.192 -53.085 1.00 92.94 199 LEU A C 1
ATOM 1624 O O . LEU A 1 199 ? 24.184 5.831 -53.232 1.00 92.94 199 LEU A O 1
ATOM 1628 N N . GLN A 1 200 ? 22.050 5.837 -53.932 1.00 88.69 200 GLN A N 1
ATOM 1629 C CA . GLN A 1 200 ? 22.295 5.048 -55.145 1.00 88.69 200 GLN A CA 1
ATOM 1630 C C . GLN A 1 200 ? 23.251 5.764 -56.104 1.00 88.69 200 GLN A C 1
ATOM 1632 O O . GLN A 1 200 ? 24.222 5.155 -56.550 1.00 88.69 200 GLN A O 1
ATOM 1637 N N . LEU A 1 201 ? 23.039 7.062 -56.350 1.00 87.25 201 LEU A N 1
ATOM 1638 C CA . LEU A 1 201 ? 23.939 7.869 -57.177 1.00 87.25 201 LEU A CA 1
ATOM 1639 C C . LEU A 1 201 ? 25.350 7.944 -56.575 1.00 87.25 201 LEU A C 1
ATOM 1641 O O . LEU A 1 201 ? 26.341 7.802 -57.286 1.00 87.25 201 LEU A O 1
ATOM 1645 N N . THR A 1 202 ? 25.455 8.128 -55.259 1.00 94.00 202 THR A N 1
ATOM 1646 C CA . THR A 1 202 ? 26.750 8.190 -54.564 1.00 94.00 202 THR A CA 1
ATOM 1647 C C . THR A 1 202 ? 27.487 6.854 -54.655 1.00 94.00 202 THR A C 1
ATOM 1649 O O . THR A 1 202 ? 28.679 6.833 -54.961 1.00 94.00 202 THR A O 1
ATOM 1652 N N . HIS A 1 203 ? 26.780 5.738 -54.463 1.00 91.94 203 HIS A N 1
ATOM 1653 C CA . HIS A 1 203 ? 27.329 4.399 -54.663 1.00 91.94 203 HIS A CA 1
ATOM 1654 C C . HIS A 1 203 ? 27.804 4.199 -56.107 1.00 91.94 203 HIS A C 1
ATOM 1656 O O . HIS A 1 203 ? 28.910 3.710 -56.325 1.00 91.94 203 HIS A O 1
ATOM 1662 N N . GLU A 1 204 ? 27.011 4.606 -57.101 1.00 87.75 204 GLU A N 1
ATOM 1663 C CA . GLU A 1 204 ? 27.373 4.478 -58.513 1.00 87.75 204 GLU A CA 1
ATOM 1664 C C . GLU A 1 204 ? 28.638 5.276 -58.858 1.00 87.75 204 GLU A C 1
ATOM 1666 O O . GLU A 1 204 ? 29.575 4.716 -59.433 1.00 87.75 204 GLU A O 1
ATOM 1671 N N . VAL A 1 205 ? 28.717 6.545 -58.447 1.00 89.75 205 VAL A N 1
ATOM 1672 C CA . VAL A 1 205 ? 29.906 7.392 -58.648 1.00 89.75 205 VAL A CA 1
ATOM 1673 C C . VAL A 1 205 ? 31.138 6.772 -57.984 1.00 89.75 205 VAL A C 1
ATOM 1675 O O . VAL A 1 205 ? 32.213 6.709 -58.587 1.00 89.75 205 VAL A O 1
ATOM 1678 N N . GLU A 1 206 ? 30.990 6.254 -56.766 1.00 91.62 206 GLU A N 1
ATOM 1679 C CA . GLU A 1 206 ? 32.074 5.587 -56.049 1.00 91.62 206 GLU A CA 1
ATOM 1680 C C . GLU A 1 206 ? 32.525 4.286 -56.745 1.00 91.62 206 GLU A C 1
ATOM 1682 O O . GLU A 1 206 ? 33.721 3.971 -56.796 1.00 91.62 206 GLU A O 1
ATOM 1687 N N . VAL A 1 207 ? 31.589 3.531 -57.334 1.00 88.31 207 VAL A N 1
ATOM 1688 C CA . VAL A 1 207 ? 31.894 2.357 -58.166 1.00 88.31 207 VAL A CA 1
ATOM 1689 C C . VAL A 1 207 ? 32.712 2.742 -59.390 1.00 88.31 207 VAL A C 1
ATOM 1691 O O . VAL A 1 207 ? 33.728 2.092 -59.654 1.00 88.31 207 VAL A O 1
ATOM 1694 N N . GLN A 1 208 ? 32.334 3.813 -60.089 1.00 84.12 208 GLN A N 1
ATOM 1695 C CA . GLN A 1 208 ? 33.085 4.298 -61.247 1.00 84.12 208 GLN A CA 1
ATOM 1696 C C . GLN A 1 208 ? 34.506 4.724 -60.868 1.00 84.12 208 GLN A C 1
ATOM 1698 O O . GLN A 1 208 ? 35.466 4.296 -61.512 1.00 84.12 208 GLN A O 1
ATOM 1703 N N . TYR A 1 209 ? 34.670 5.490 -59.786 1.00 87.81 209 TYR A N 1
ATOM 1704 C CA . TYR A 1 209 ? 35.991 5.931 -59.334 1.00 87.81 209 TYR A CA 1
ATOM 1705 C C . TYR A 1 209 ? 36.913 4.750 -59.000 1.00 87.81 209 TYR A C 1
ATOM 1707 O O . TYR A 1 209 ? 38.069 4.702 -59.431 1.00 87.81 209 TYR A O 1
ATOM 1715 N N . TYR A 1 210 ? 36.390 3.751 -58.287 1.00 87.44 210 TYR A N 1
ATOM 1716 C CA . TYR A 1 210 ? 37.128 2.522 -58.004 1.00 87.44 210 TYR A CA 1
ATOM 1717 C C . TYR A 1 210 ? 37.523 1.775 -59.281 1.00 87.44 210 TYR A C 1
ATOM 1719 O O . TYR A 1 210 ? 38.658 1.317 -59.382 1.00 87.44 210 TYR A O 1
ATOM 1727 N N . ASN A 1 211 ? 36.613 1.656 -60.253 1.00 87.69 211 ASN A N 1
ATOM 1728 C CA . ASN A 1 211 ? 36.880 0.948 -61.505 1.00 87.69 211 ASN A CA 1
ATOM 1729 C C . ASN A 1 211 ? 37.986 1.632 -62.314 1.00 87.69 211 ASN A C 1
ATOM 1731 O O . ASN A 1 211 ? 38.887 0.950 -62.797 1.00 87.69 211 ASN A O 1
ATOM 1735 N N . ILE A 1 212 ? 37.973 2.966 -62.387 1.00 89.88 212 ILE A N 1
ATOM 1736 C CA . ILE A 1 212 ? 39.041 3.750 -63.023 1.00 89.88 212 ILE A CA 1
ATOM 1737 C C . ILE A 1 212 ? 40.370 3.521 -62.293 1.00 89.88 212 ILE A C 1
ATOM 1739 O O . ILE A 1 212 ? 41.380 3.198 -62.919 1.00 89.88 212 ILE A O 1
ATOM 1743 N N . LYS A 1 213 ? 40.379 3.621 -60.955 1.00 88.25 213 LYS A N 1
ATOM 1744 C CA . LYS A 1 213 ? 41.591 3.398 -60.151 1.00 88.25 213 LYS A CA 1
ATOM 1745 C C . LYS A 1 213 ? 42.133 1.974 -60.323 1.00 88.25 213 LYS A C 1
ATOM 1747 O O . LYS A 1 213 ? 43.344 1.787 -60.427 1.00 88.25 213 LYS A O 1
ATOM 1752 N N . LYS A 1 214 ? 41.243 0.981 -60.402 1.00 88.31 214 LYS A N 1
ATOM 1753 C CA . LYS A 1 214 ? 41.574 -0.422 -60.666 1.00 88.31 214 LYS A CA 1
ATOM 1754 C C . LYS A 1 214 ? 42.195 -0.607 -62.046 1.00 88.31 214 LYS A C 1
ATOM 1756 O O . LYS A 1 214 ? 43.280 -1.174 -62.131 1.00 88.31 214 LYS A O 1
ATOM 1761 N N . GLN A 1 215 ? 41.554 -0.097 -63.095 1.00 88.94 215 GLN A N 1
ATOM 1762 C CA . GLN A 1 215 ? 42.059 -0.194 -64.463 1.00 88.94 215 GLN A CA 1
ATOM 1763 C C . GLN A 1 215 ? 43.445 0.454 -64.596 1.00 88.94 215 GLN A C 1
ATOM 1765 O O . GLN A 1 215 ? 44.338 -0.124 -65.213 1.00 88.94 215 GLN A O 1
ATOM 1770 N N . ASN A 1 216 ? 43.655 1.610 -63.961 1.00 88.56 216 ASN A N 1
ATOM 1771 C CA . ASN A 1 216 ? 44.957 2.274 -63.944 1.00 88.56 216 ASN A CA 1
ATOM 1772 C C . ASN A 1 216 ? 46.020 1.414 -63.247 1.00 88.56 216 ASN A C 1
ATOM 1774 O O . ASN A 1 216 ? 47.097 1.211 -63.802 1.00 88.56 216 ASN A O 1
ATOM 1778 N N . ALA A 1 217 ? 45.726 0.856 -62.069 1.00 87.75 217 ALA A N 1
ATOM 1779 C CA . ALA A 1 217 ? 46.666 -0.015 -61.360 1.00 87.75 217 ALA A CA 1
ATOM 1780 C C . ALA A 1 217 ? 47.000 -1.294 -62.153 1.00 87.75 217 ALA A C 1
ATOM 1782 O O . ALA A 1 217 ? 48.156 -1.714 -62.196 1.00 87.75 217 ALA A O 1
ATOM 1783 N N . GLU A 1 218 ? 46.009 -1.895 -62.817 1.00 87.12 218 GLU A N 1
ATOM 1784 C CA . GLU A 1 218 ? 46.201 -3.059 -63.690 1.00 87.12 218 GLU A CA 1
ATOM 1785 C C . GLU A 1 218 ? 47.065 -2.718 -64.911 1.00 87.12 218 GLU A C 1
ATOM 1787 O O . GLU A 1 218 ? 47.969 -3.482 -65.254 1.00 87.12 218 GLU A O 1
ATOM 1792 N N . MET A 1 219 ? 46.844 -1.551 -65.522 1.00 90.00 219 MET A N 1
ATOM 1793 C CA . MET A 1 219 ? 47.664 -1.044 -66.622 1.00 90.00 219 MET A CA 1
ATOM 1794 C C . MET A 1 219 ? 49.110 -0.795 -66.178 1.00 90.00 219 MET A C 1
ATOM 1796 O O . MET A 1 219 ? 50.036 -1.258 -66.844 1.00 90.00 219 MET A O 1
ATOM 1800 N N . HIS A 1 220 ? 49.324 -0.130 -65.038 1.00 86.31 220 HIS A N 1
ATOM 1801 C CA . HIS A 1 220 ? 50.664 0.092 -64.484 1.00 86.31 220 HIS A CA 1
ATOM 1802 C C . HIS A 1 220 ? 51.382 -1.228 -64.193 1.00 86.31 220 HIS A C 1
ATOM 1804 O O . HIS A 1 220 ? 52.549 -1.386 -64.555 1.00 86.31 220 HIS A O 1
ATOM 1810 N N . LEU A 1 221 ? 50.681 -2.214 -63.621 1.00 88.75 221 LEU A N 1
ATOM 1811 C CA . LEU A 1 221 ? 51.247 -3.544 -63.408 1.00 88.75 221 LEU A CA 1
ATOM 1812 C C . LEU A 1 221 ? 51.600 -4.235 -64.734 1.00 88.75 221 LEU A C 1
ATOM 1814 O O . LEU A 1 221 ? 52.630 -4.904 -64.813 1.00 88.75 221 LEU A O 1
ATOM 1818 N N . ALA A 1 222 ? 50.759 -4.111 -65.762 1.00 90.06 222 ALA A N 1
ATOM 1819 C CA . ALA A 1 222 ? 51.012 -4.707 -67.071 1.00 90.06 222 ALA A CA 1
ATOM 1820 C C . ALA A 1 222 ? 52.261 -4.110 -67.739 1.00 90.06 222 ALA A C 1
ATOM 1822 O O . ALA A 1 222 ? 53.104 -4.866 -68.221 1.00 90.06 222 ALA A O 1
ATOM 1823 N N . ILE A 1 223 ? 52.415 -2.782 -67.699 1.00 89.75 223 ILE A N 1
ATOM 1824 C CA . ILE A 1 223 ? 53.597 -2.077 -68.219 1.00 89.75 223 ILE A CA 1
ATOM 1825 C C . ILE A 1 223 ? 54.855 -2.519 -67.461 1.00 89.75 223 ILE A C 1
ATOM 1827 O O . ILE A 1 223 ? 55.829 -2.936 -68.085 1.00 89.75 223 ILE A O 1
ATOM 1831 N N . ALA A 1 224 ? 54.814 -2.518 -66.124 1.00 89.12 224 ALA A N 1
ATOM 1832 C CA . ALA A 1 224 ? 55.950 -2.925 -65.297 1.00 89.12 224 ALA A CA 1
ATOM 1833 C C . ALA A 1 224 ? 56.369 -4.387 -65.557 1.00 89.12 224 ALA A C 1
ATOM 1835 O O . ALA A 1 224 ? 57.558 -4.705 -65.618 1.00 89.12 224 ALA A O 1
ATOM 1836 N N . LYS A 1 225 ? 55.399 -5.287 -65.776 1.00 88.44 225 LYS A N 1
ATOM 1837 C CA . LYS A 1 225 ? 55.663 -6.685 -66.157 1.00 88.44 225 LYS A CA 1
ATOM 1838 C C . LYS A 1 225 ? 56.302 -6.812 -67.541 1.00 88.44 225 LYS A C 1
ATOM 1840 O O . LYS A 1 225 ? 57.216 -7.619 -67.699 1.00 88.44 225 LYS A O 1
ATOM 1845 N N . ASP A 1 226 ? 55.834 -6.051 -68.529 1.00 90.69 226 ASP A N 1
ATOM 1846 C CA . ASP A 1 226 ? 56.403 -6.071 -69.882 1.00 90.69 226 ASP A CA 1
ATOM 1847 C C . ASP A 1 226 ? 57.843 -5.525 -69.895 1.00 90.69 226 ASP A C 1
ATOM 1849 O O . ASP A 1 226 ? 58.731 -6.123 -70.507 1.00 90.69 226 ASP A O 1
ATOM 1853 N N . GLU A 1 227 ? 58.119 -4.446 -69.155 1.00 87.12 227 GLU A N 1
ATOM 1854 C CA . GLU A 1 227 ? 59.477 -3.912 -68.974 1.00 87.12 227 GLU A CA 1
ATOM 1855 C C . GLU A 1 227 ? 60.408 -4.933 -68.299 1.00 87.12 227 GLU A C 1
ATOM 1857 O O . GLU A 1 227 ? 61.520 -5.175 -68.781 1.00 87.12 227 GLU A O 1
ATOM 1862 N N . ALA A 1 228 ? 59.936 -5.616 -67.253 1.00 86.19 228 ALA A N 1
ATOM 1863 C CA . ALA A 1 228 ? 60.706 -6.657 -66.576 1.00 86.19 228 ALA A CA 1
ATOM 1864 C C . ALA A 1 228 ? 61.010 -7.861 -67.475 1.00 86.19 228 ALA A C 1
ATOM 1866 O O . ALA A 1 228 ? 62.139 -8.359 -67.488 1.00 86.19 228 ALA A O 1
ATOM 1867 N N . GLU A 1 229 ? 60.043 -8.314 -68.277 1.00 86.81 229 GLU A N 1
ATOM 1868 C CA . GLU A 1 229 ? 60.263 -9.390 -69.248 1.00 86.81 229 GLU A CA 1
ATOM 1869 C C . GLU A 1 229 ? 61.234 -8.968 -70.364 1.00 86.81 229 GLU A C 1
ATOM 1871 O O . GLU A 1 229 ? 62.060 -9.773 -70.801 1.00 86.81 229 GLU A O 1
ATOM 1876 N N . LYS A 1 230 ? 61.226 -7.697 -70.791 1.00 84.94 230 LYS A N 1
ATOM 1877 C CA . LYS A 1 230 ? 62.234 -7.165 -71.727 1.00 84.94 230 LYS A CA 1
ATOM 1878 C C . LYS A 1 230 ? 63.638 -7.183 -71.123 1.00 84.94 230 LYS A C 1
ATOM 1880 O O . LYS A 1 230 ? 64.569 -7.611 -71.809 1.00 84.94 230 LYS A O 1
ATOM 1885 N N . ILE A 1 231 ? 63.806 -6.768 -69.864 1.00 80.31 231 ILE A N 1
ATOM 1886 C CA . ILE A 1 231 ? 65.103 -6.835 -69.164 1.00 80.31 231 ILE A CA 1
ATOM 1887 C C . ILE A 1 231 ? 65.560 -8.289 -69.025 1.00 80.31 231 ILE A C 1
ATOM 1889 O O . ILE A 1 231 ? 66.699 -8.615 -69.359 1.00 80.31 231 ILE A O 1
ATOM 1893 N N . LYS A 1 232 ? 64.666 -9.190 -68.612 1.00 81.81 232 LYS A N 1
ATOM 1894 C CA . LYS A 1 232 ? 64.948 -10.626 -68.492 1.00 81.81 232 LYS A CA 1
ATOM 1895 C C . LYS A 1 232 ? 65.399 -11.239 -69.820 1.00 81.81 232 LYS A C 1
ATOM 1897 O O . LYS A 1 232 ? 66.405 -11.946 -69.849 1.00 81.81 232 LYS A O 1
ATOM 1902 N N . LYS A 1 233 ? 64.722 -10.918 -70.930 1.00 81.81 233 LYS A N 1
ATOM 1903 C CA . LYS A 1 233 ? 65.124 -11.346 -72.281 1.00 81.81 233 LYS A CA 1
ATOM 1904 C C . LYS A 1 233 ? 66.499 -10.797 -72.667 1.00 81.81 233 LYS A C 1
ATOM 1906 O O . LYS A 1 233 ? 67.338 -11.570 -73.120 1.00 81.81 233 LYS A O 1
ATOM 1911 N N . LYS A 1 234 ? 66.767 -9.506 -72.429 1.00 75.25 234 LYS A N 1
ATOM 1912 C CA . LYS A 1 234 ? 68.085 -8.887 -72.676 1.00 75.25 234 LYS A CA 1
ATOM 1913 C C . LYS A 1 234 ? 69.199 -9.514 -71.834 1.00 75.25 234 LYS A C 1
ATOM 1915 O O . LYS A 1 234 ? 70.307 -9.658 -72.325 1.00 75.25 234 LYS A O 1
ATOM 1920 N N . ARG A 1 235 ? 68.911 -9.930 -70.597 1.00 70.88 235 ARG A N 1
ATOM 1921 C CA . ARG A 1 235 ? 69.860 -10.645 -69.728 1.00 70.88 235 ARG A CA 1
ATOM 1922 C C . ARG A 1 235 ? 70.145 -12.076 -70.205 1.00 70.88 235 ARG A C 1
ATOM 1924 O O . ARG A 1 235 ? 71.222 -12.589 -69.939 1.00 70.88 235 ARG A O 1
ATOM 1931 N N . SER A 1 236 ? 69.200 -12.718 -70.895 1.00 69.88 236 SER A N 1
ATOM 1932 C CA . SER A 1 236 ? 69.342 -14.098 -71.392 1.00 69.88 236 SER A CA 1
ATOM 1933 C C . SER A 1 236 ? 70.131 -14.243 -72.705 1.00 69.88 236 SER A C 1
ATOM 1935 O O . SER A 1 236 ? 70.399 -15.367 -73.124 1.00 69.88 236 SER A O 1
ATOM 1937 N N . THR A 1 237 ? 70.510 -13.143 -73.369 1.00 74.25 237 THR A N 1
ATOM 1938 C CA . THR A 1 237 ? 71.321 -13.178 -74.599 1.00 74.25 237 THR A CA 1
ATOM 1939 C C . THR A 1 237 ? 72.824 -13.198 -74.290 1.00 74.25 237 THR A C 1
ATOM 1941 O O . THR A 1 237 ? 73.276 -12.655 -73.285 1.00 74.25 237 THR A O 1
ATOM 1944 N N . VAL A 1 238 ? 73.617 -13.823 -75.171 1.00 57.84 238 VAL A N 1
ATOM 1945 C CA . VAL A 1 238 ? 75.020 -14.247 -74.935 1.00 57.84 238 VAL A CA 1
ATOM 1946 C C . VAL A 1 238 ? 75.997 -13.111 -74.556 1.00 57.84 238 VAL A C 1
ATOM 1948 O O . VAL A 1 238 ? 76.995 -13.376 -73.898 1.00 57.84 238 VAL A O 1
ATOM 1951 N N . PHE A 1 239 ? 75.697 -11.845 -74.868 1.00 58.38 239 PHE A N 1
ATOM 1952 C CA . PHE A 1 239 ? 76.496 -10.672 -74.453 1.00 58.38 239 PHE A CA 1
ATOM 1953 C C . PHE A 1 239 ? 75.774 -9.748 -73.443 1.00 58.38 239 PHE A C 1
ATOM 1955 O O . PHE A 1 239 ? 76.267 -8.671 -73.114 1.00 58.38 239 PHE A O 1
ATOM 1962 N N . GLY A 1 240 ? 74.599 -10.141 -72.939 1.00 59.31 240 GLY A N 1
ATOM 1963 C CA . GLY A 1 240 ? 73.705 -9.284 -72.149 1.00 59.31 240 GLY A CA 1
ATOM 1964 C C . GLY A 1 240 ? 74.033 -9.173 -70.657 1.00 59.31 240 GLY A C 1
ATOM 1965 O O . GLY A 1 240 ? 73.726 -8.158 -70.032 1.00 59.31 240 GLY A O 1
ATOM 1966 N N . THR A 1 241 ? 74.690 -10.175 -70.070 1.00 60.06 241 THR A N 1
ATOM 1967 C CA . THR A 1 241 ? 74.940 -10.240 -68.616 1.00 60.06 241 THR A CA 1
ATOM 1968 C C . THR A 1 241 ? 75.879 -9.137 -68.115 1.00 60.06 241 THR A C 1
ATOM 1970 O O . THR A 1 241 ? 75.713 -8.667 -66.992 1.00 60.06 241 THR A O 1
ATOM 1973 N N . LEU A 1 242 ? 76.821 -8.682 -68.951 1.00 56.41 242 LEU A N 1
ATOM 1974 C CA . LEU A 1 242 ? 77.809 -7.659 -68.584 1.00 56.41 242 LEU A CA 1
ATOM 1975 C C . LEU A 1 242 ? 77.234 -6.230 -68.622 1.00 56.41 242 LEU A C 1
ATOM 1977 O O . LEU A 1 242 ? 77.634 -5.386 -67.828 1.00 56.41 242 LEU A O 1
ATOM 1981 N N . HIS A 1 243 ? 76.271 -5.954 -69.510 1.00 57.31 243 HIS A N 1
ATOM 1982 C CA . HIS A 1 243 ? 75.697 -4.611 -69.686 1.00 57.31 243 HIS A CA 1
ATOM 1983 C C . HIS A 1 243 ? 74.509 -4.335 -68.747 1.00 57.31 243 HIS A C 1
ATOM 1985 O O . HIS A 1 243 ? 74.268 -3.198 -68.354 1.00 57.31 243 HIS A O 1
ATOM 1991 N N . VAL A 1 244 ? 73.772 -5.377 -68.347 1.00 59.22 244 VAL A N 1
ATOM 1992 C CA . VAL A 1 244 ? 72.576 -5.240 -67.497 1.00 59.22 244 VAL A CA 1
ATOM 1993 C C . VAL A 1 244 ? 72.927 -5.019 -66.018 1.00 59.22 244 VAL A C 1
ATOM 1995 O O . VAL A 1 244 ? 72.201 -4.305 -65.331 1.00 59.22 244 VAL A O 1
ATOM 1998 N N . ALA A 1 245 ? 74.053 -5.554 -65.531 1.00 58.44 245 ALA A N 1
ATOM 1999 C CA . ALA A 1 245 ? 74.462 -5.457 -64.123 1.00 58.44 245 ALA A CA 1
ATOM 2000 C C . ALA A 1 245 ? 74.858 -4.036 -63.663 1.00 58.44 245 ALA A C 1
ATOM 2002 O O . ALA A 1 245 ? 74.879 -3.772 -62.467 1.00 58.44 245 ALA A O 1
ATOM 2003 N N . HIS A 1 246 ? 75.131 -3.121 -64.600 1.00 55.97 246 HIS A N 1
ATOM 2004 C CA . HIS A 1 246 ? 75.454 -1.714 -64.322 1.00 55.97 246 HIS A CA 1
ATOM 2005 C C . HIS A 1 246 ? 74.348 -0.742 -64.766 1.00 55.97 246 HIS A C 1
ATOM 2007 O O . HIS A 1 246 ? 74.557 0.469 -64.780 1.00 55.97 246 HIS A O 1
ATOM 2013 N N . SER A 1 247 ? 73.177 -1.254 -65.163 1.00 59.12 247 SER A N 1
ATOM 2014 C CA . SER A 1 247 ? 72.088 -0.424 -65.680 1.00 59.12 247 SER A CA 1
ATOM 2015 C C . SER A 1 247 ? 71.105 -0.045 -64.567 1.00 59.12 247 SER A C 1
ATOM 2017 O O . SER A 1 247 ? 70.440 -0.911 -64.003 1.00 59.12 247 SER A O 1
ATOM 2019 N N . SER A 1 248 ? 70.941 1.257 -64.313 1.00 62.94 248 SER A N 1
ATOM 2020 C CA . SER A 1 248 ? 69.908 1.831 -63.426 1.00 62.94 248 SER A CA 1
ATOM 2021 C C . SER A 1 248 ? 68.468 1.435 -63.805 1.00 62.94 248 SER A C 1
ATOM 2023 O O . SER A 1 248 ? 67.537 1.635 -63.032 1.00 62.94 248 SER A O 1
ATOM 2025 N N . SER A 1 249 ? 68.283 0.832 -64.984 1.00 69.88 249 SER A N 1
ATOM 2026 C CA . SER A 1 249 ? 66.998 0.354 -65.500 1.00 69.88 249 SER A CA 1
ATOM 2027 C C . SER A 1 249 ? 66.398 -0.831 -64.733 1.00 69.88 249 SER A C 1
ATOM 2029 O O . SER A 1 249 ? 65.184 -1.011 -64.764 1.00 69.88 249 SER A O 1
ATOM 2031 N N . LEU A 1 250 ? 67.213 -1.648 -64.053 1.00 76.75 250 LEU A N 1
ATOM 2032 C CA . LEU A 1 250 ? 66.705 -2.791 -63.285 1.00 76.75 250 LEU A CA 1
ATOM 2033 C C . LEU A 1 250 ? 66.032 -2.333 -61.986 1.00 76.75 250 LEU A C 1
ATOM 2035 O O . LEU A 1 250 ? 64.921 -2.773 -61.696 1.00 76.75 250 LEU A O 1
ATOM 2039 N N . ASP A 1 251 ? 66.671 -1.408 -61.271 1.00 81.56 251 ASP A N 1
ATOM 2040 C CA . ASP A 1 251 ? 66.135 -0.829 -60.037 1.00 81.56 251 ASP A CA 1
ATOM 2041 C C . ASP A 1 251 ? 64.878 0.010 -60.316 1.00 81.56 251 ASP A C 1
ATOM 2043 O O . ASP A 1 251 ? 63.907 -0.051 -59.563 1.00 81.56 251 ASP A O 1
ATOM 2047 N N . GLU A 1 252 ? 64.843 0.735 -61.442 1.00 84.50 252 GLU A N 1
ATOM 2048 C CA . GLU A 1 252 ? 63.660 1.493 -61.869 1.00 84.50 252 GLU A CA 1
ATOM 2049 C C . GLU A 1 252 ? 62.453 0.576 -62.139 1.00 84.50 252 GLU A C 1
ATOM 2051 O O . GLU A 1 252 ? 61.331 0.868 -61.720 1.00 84.50 252 GLU A O 1
ATOM 2056 N N . VAL A 1 253 ? 62.666 -0.560 -62.812 1.00 85.94 253 VAL A N 1
ATOM 2057 C CA . VAL A 1 253 ? 61.593 -1.524 -63.092 1.00 85.94 253 VAL A CA 1
ATOM 2058 C C . VAL A 1 253 ? 61.137 -2.248 -61.825 1.00 85.94 253 VAL A C 1
ATOM 2060 O O . VAL A 1 253 ? 59.934 -2.446 -61.649 1.00 85.94 253 VAL A O 1
ATOM 2063 N N . ASP A 1 254 ? 62.051 -2.611 -60.921 1.00 86.62 254 ASP A N 1
ATOM 2064 C CA . ASP A 1 254 ? 61.680 -3.219 -59.637 1.00 86.62 254 ASP A CA 1
ATOM 2065 C C . ASP A 1 254 ? 60.850 -2.253 -58.781 1.00 86.62 254 ASP A C 1
ATOM 2067 O O . ASP A 1 254 ? 59.798 -2.630 -58.254 1.00 86.62 254 ASP A O 1
ATOM 2071 N N . HIS A 1 255 ? 61.235 -0.972 -58.751 1.00 91.56 255 HIS A N 1
ATOM 2072 C CA . HIS A 1 255 ? 60.456 0.072 -58.095 1.00 91.56 255 HIS A CA 1
ATOM 2073 C C . HIS A 1 255 ? 59.037 0.182 -58.677 1.00 91.56 255 HIS A C 1
ATOM 2075 O O . HIS A 1 255 ? 58.064 0.087 -57.926 1.00 91.56 255 HIS A O 1
ATOM 2081 N N . LYS A 1 256 ? 58.889 0.251 -60.010 1.00 88.50 256 LYS A N 1
ATOM 2082 C CA . LYS A 1 256 ? 57.571 0.272 -60.680 1.00 88.50 256 LYS A CA 1
ATOM 2083 C C . LYS A 1 256 ? 56.720 -0.963 -60.356 1.00 88.50 256 LYS A C 1
ATOM 2085 O O . LYS A 1 256 ? 55.503 -0.856 -60.196 1.00 88.50 256 LYS A O 1
ATOM 2090 N N . ILE A 1 257 ? 57.330 -2.148 -60.243 1.00 86.88 257 ILE A N 1
ATOM 2091 C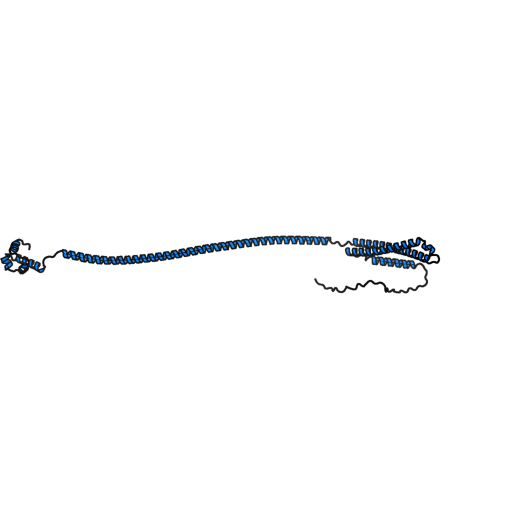 CA . ILE A 1 257 ? 56.621 -3.377 -59.849 1.00 86.88 257 ILE A CA 1
ATOM 2092 C C . ILE A 1 257 ? 56.134 -3.286 -58.402 1.00 86.88 257 ILE A C 1
ATOM 2094 O O . ILE A 1 257 ? 54.994 -3.670 -58.116 1.00 86.88 257 ILE A O 1
ATOM 2098 N N . LEU A 1 258 ? 56.985 -2.824 -57.484 1.00 90.38 258 LEU A N 1
ATOM 2099 C CA . LEU A 1 258 ? 56.636 -2.674 -56.072 1.00 90.38 258 LEU A CA 1
ATOM 2100 C C . LEU A 1 258 ? 55.504 -1.661 -55.887 1.00 90.38 258 LEU A C 1
ATOM 2102 O O . LEU A 1 258 ? 54.538 -1.955 -55.180 1.00 90.38 258 LEU A O 1
ATOM 2106 N N . GLU A 1 259 ? 55.561 -0.524 -56.579 1.00 90.62 259 GLU A N 1
ATOM 2107 C CA . GLU A 1 259 ? 54.497 0.481 -56.572 1.00 90.62 259 GLU A CA 1
ATOM 2108 C C . GLU A 1 259 ? 53.179 -0.067 -57.132 1.00 90.62 259 GLU A C 1
ATOM 2110 O O . GLU A 1 259 ? 52.128 0.088 -56.505 1.00 90.62 259 GLU A O 1
ATOM 2115 N N . ALA A 1 260 ? 53.216 -0.793 -58.253 1.00 86.81 260 ALA A N 1
ATOM 2116 C CA . ALA A 1 260 ? 52.023 -1.411 -58.828 1.00 86.81 260 ALA A CA 1
ATOM 2117 C C . ALA A 1 260 ? 51.403 -2.470 -57.894 1.00 86.81 260 ALA A C 1
ATOM 2119 O O . ALA A 1 260 ? 50.181 -2.541 -57.741 1.00 86.81 260 ALA A O 1
ATOM 2120 N N . LYS A 1 261 ? 52.230 -3.278 -57.216 1.00 86.19 261 LYS A N 1
ATOM 2121 C CA . LYS A 1 261 ? 51.764 -4.239 -56.200 1.00 86.19 261 LYS A CA 1
ATOM 2122 C C . LYS A 1 261 ? 51.141 -3.535 -54.997 1.00 86.19 261 LYS A C 1
ATOM 2124 O O . LYS A 1 261 ? 50.085 -3.964 -54.528 1.00 86.19 261 LYS A O 1
ATOM 2129 N N . LYS A 1 262 ? 51.758 -2.449 -54.522 1.00 91.19 262 LYS A N 1
ATOM 2130 C CA . LYS A 1 262 ? 51.216 -1.622 -53.441 1.00 91.19 262 LYS A CA 1
ATOM 2131 C C . LYS A 1 262 ? 49.847 -1.056 -53.828 1.00 91.19 262 LYS A C 1
ATOM 2133 O O . LYS A 1 262 ? 48.888 -1.267 -53.087 1.00 91.19 262 LYS A O 1
ATOM 2138 N N . ALA A 1 263 ? 49.715 -0.471 -55.017 1.00 86.81 263 ALA A N 1
ATOM 2139 C CA . ALA A 1 263 ? 48.448 0.064 -55.521 1.00 86.81 263 ALA A CA 1
ATOM 2140 C C . ALA A 1 263 ? 47.326 -0.996 -55.582 1.00 86.81 263 ALA A C 1
ATOM 2142 O O . ALA A 1 263 ? 46.184 -0.718 -55.213 1.00 86.81 263 ALA A O 1
ATOM 2143 N N . LEU A 1 264 ? 47.635 -2.236 -55.977 1.00 84.94 264 LEU A N 1
ATOM 2144 C CA . LEU A 1 264 ? 46.664 -3.341 -55.973 1.00 84.94 264 LEU A CA 1
ATOM 2145 C C . LEU A 1 264 ? 46.278 -3.805 -54.561 1.00 84.94 264 LEU A C 1
ATOM 2147 O O . LEU A 1 264 ? 45.117 -4.151 -54.315 1.00 84.94 264 LEU A O 1
ATOM 2151 N N . SER A 1 265 ? 47.223 -3.796 -53.618 1.00 85.56 265 SER A N 1
ATOM 2152 C CA . SER A 1 265 ? 46.923 -4.097 -52.213 1.00 85.56 265 SER A CA 1
ATOM 2153 C C . SER A 1 265 ? 45.991 -3.044 -51.598 1.00 85.56 265 SER A C 1
ATOM 2155 O O . SER A 1 265 ? 45.001 -3.396 -50.955 1.00 85.56 265 SER A O 1
ATOM 2157 N N . GLU A 1 266 ? 46.216 -1.762 -51.899 1.00 89.62 266 GLU A N 1
ATOM 2158 C CA . GLU A 1 266 ? 45.347 -0.659 -51.479 1.00 89.62 266 GLU A CA 1
ATOM 2159 C C . GLU A 1 266 ? 43.944 -0.775 -52.086 1.00 89.62 266 GLU A C 1
ATOM 2161 O O . GLU A 1 266 ? 42.950 -0.585 -51.386 1.00 89.62 266 GLU A O 1
ATOM 2166 N N . LEU A 1 267 ? 43.837 -1.150 -53.366 1.00 86.94 267 LEU A N 1
ATOM 2167 C CA . LEU A 1 267 ? 42.551 -1.411 -54.023 1.00 86.94 267 LEU A CA 1
ATOM 2168 C C . LEU A 1 267 ? 41.780 -2.569 -53.381 1.00 86.94 267 LEU A C 1
ATOM 2170 O O . LEU A 1 267 ? 40.552 -2.524 -53.315 1.00 86.94 267 LEU A O 1
ATOM 2174 N N . THR A 1 268 ? 42.478 -3.592 -52.892 1.00 82.69 268 THR A N 1
ATOM 2175 C CA . THR A 1 268 ? 41.848 -4.721 -52.193 1.00 82.69 268 THR A CA 1
ATOM 2176 C C . THR A 1 268 ? 41.257 -4.273 -50.857 1.00 82.69 268 THR A C 1
ATOM 2178 O O . THR A 1 268 ? 40.102 -4.580 -50.553 1.00 82.69 268 THR A O 1
ATOM 2181 N N . THR A 1 269 ? 42.013 -3.492 -50.083 1.00 84.50 269 THR A N 1
ATOM 2182 C CA . THR A 1 269 ? 41.538 -2.914 -48.817 1.00 84.50 269 THR A CA 1
ATOM 2183 C C . THR A 1 269 ? 40.365 -1.959 -49.044 1.00 84.50 269 THR A C 1
ATOM 2185 O O . THR A 1 269 ? 39.352 -2.062 -48.356 1.00 84.50 269 THR A O 1
ATOM 2188 N N . CYS A 1 270 ? 40.459 -1.093 -50.057 1.00 86.25 270 CYS A N 1
ATOM 2189 C CA . CYS A 1 270 ? 39.398 -0.163 -50.445 1.00 86.25 270 CYS A CA 1
ATOM 2190 C C . CYS A 1 270 ? 38.108 -0.892 -50.853 1.00 86.25 270 CYS A C 1
ATOM 2192 O O . CYS A 1 270 ? 37.023 -0.501 -50.433 1.00 86.25 270 CYS A O 1
ATOM 2194 N N . LEU A 1 271 ? 38.205 -1.996 -51.603 1.00 83.25 271 LEU A N 1
ATOM 2195 C CA . LEU A 1 271 ? 37.031 -2.790 -51.973 1.00 83.25 271 LEU A CA 1
ATOM 2196 C C . LEU A 1 271 ? 36.337 -3.397 -50.748 1.00 83.25 271 LEU A C 1
ATOM 2198 O O . LEU A 1 271 ? 35.110 -3.349 -50.659 1.00 83.25 271 LEU A O 1
ATOM 2202 N N . ARG A 1 272 ? 37.109 -3.971 -49.815 1.00 83.12 272 ARG A N 1
ATOM 2203 C CA . ARG A 1 272 ? 36.566 -4.568 -48.586 1.00 83.12 272 ARG A CA 1
ATOM 2204 C C . ARG A 1 272 ? 35.860 -3.521 -47.725 1.00 83.12 272 ARG A C 1
ATOM 2206 O O . ARG A 1 272 ? 34.756 -3.786 -47.259 1.00 83.12 272 ARG A O 1
ATOM 2213 N N . GLU A 1 273 ? 36.481 -2.358 -47.535 1.00 93.56 273 GLU A N 1
ATOM 2214 C CA . GLU A 1 273 ? 35.876 -1.236 -46.807 1.00 93.56 273 GLU A CA 1
ATOM 2215 C C . GLU A 1 273 ? 34.561 -0.812 -47.457 1.00 93.56 273 GLU A C 1
ATOM 2217 O O . GLU A 1 273 ? 33.533 -0.782 -46.784 1.00 93.56 273 GLU A O 1
ATOM 2222 N N . ARG A 1 274 ? 34.573 -0.578 -48.773 1.00 90.12 274 ARG A N 1
ATOM 2223 C CA . ARG A 1 274 ? 33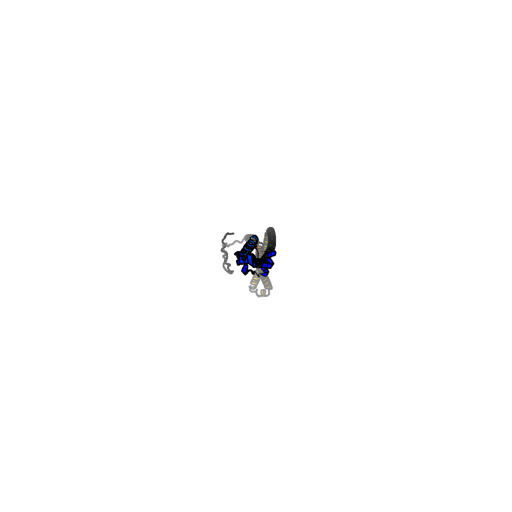.404 -0.094 -49.502 1.00 90.12 274 ARG A CA 1
ATOM 2224 C C . ARG A 1 274 ? 32.229 -1.059 -49.392 1.00 90.12 274 ARG A C 1
ATOM 2226 O O . ARG A 1 274 ? 31.119 -0.631 -49.096 1.00 90.12 274 ARG A O 1
ATOM 2233 N N . LEU A 1 275 ? 32.465 -2.357 -49.601 1.00 86.94 275 LEU A N 1
ATOM 2234 C CA . LEU A 1 275 ? 31.419 -3.377 -49.463 1.00 86.94 275 LEU A CA 1
ATOM 2235 C C . LEU A 1 275 ? 30.828 -3.386 -48.051 1.00 86.94 275 LEU A C 1
ATOM 2237 O O . LEU A 1 275 ? 29.610 -3.407 -47.897 1.00 86.94 275 LEU A O 1
ATOM 2241 N N . TYR A 1 276 ? 31.684 -3.322 -47.029 1.00 88.50 276 TYR A N 1
ATOM 2242 C CA . TYR A 1 276 ? 31.239 -3.297 -45.641 1.00 88.50 276 TYR A CA 1
ATOM 2243 C C . TYR A 1 276 ? 30.424 -2.038 -45.321 1.00 88.50 276 TYR A C 1
ATOM 2245 O O . TYR A 1 276 ? 29.329 -2.141 -44.769 1.00 88.50 276 TYR A O 1
ATOM 2253 N N . ARG A 1 277 ? 30.916 -0.852 -45.696 1.00 96.19 277 ARG A N 1
ATOM 2254 C CA . ARG A 1 277 ? 30.222 0.416 -45.450 1.00 96.19 277 ARG A CA 1
ATOM 2255 C C . ARG A 1 277 ? 28.858 0.446 -46.126 1.00 96.19 277 ARG A C 1
ATOM 2257 O O . ARG A 1 277 ? 27.879 0.769 -45.461 1.00 96.19 277 ARG A O 1
ATOM 2264 N N . TRP A 1 278 ? 28.768 0.076 -47.403 1.00 93.81 278 TRP A N 1
ATOM 2265 C CA . TRP A 1 278 ? 27.483 0.077 -48.106 1.00 93.81 278 TRP A CA 1
ATOM 2266 C C . TRP A 1 278 ? 26.496 -0.936 -47.526 1.00 93.81 278 TRP A C 1
ATOM 2268 O O . TRP A 1 278 ? 25.328 -0.595 -47.371 1.00 93.81 278 TRP A O 1
ATOM 2278 N N . GLN A 1 279 ? 26.961 -2.106 -47.078 1.00 89.44 279 GLN A N 1
ATOM 2279 C CA . GLN A 1 279 ? 26.115 -3.059 -46.356 1.00 89.44 279 GLN A CA 1
ATOM 2280 C C . GLN A 1 279 ? 25.565 -2.475 -45.040 1.00 89.44 279 GLN A C 1
ATOM 2282 O O . GLN A 1 279 ? 24.395 -2.679 -44.715 1.00 89.44 279 GLN A O 1
ATOM 2287 N N . GLN A 1 280 ? 26.383 -1.743 -44.271 1.00 92.31 280 GLN A N 1
ATOM 2288 C CA . GLN A 1 280 ? 25.907 -1.089 -43.045 1.00 92.31 280 GLN A CA 1
ATOM 2289 C C . GLN A 1 280 ? 24.923 0.043 -43.347 1.00 92.31 280 GLN A C 1
ATOM 2291 O O . GLN A 1 280 ? 23.918 0.170 -42.653 1.00 92.31 280 GLN A O 1
ATOM 2296 N N . ILE A 1 281 ? 25.172 0.834 -44.393 1.00 91.88 281 ILE A N 1
ATOM 2297 C CA . ILE A 1 281 ? 24.259 1.902 -44.816 1.00 91.88 281 ILE A CA 1
ATOM 2298 C C . ILE A 1 281 ? 22.903 1.305 -45.221 1.00 91.88 281 ILE A C 1
ATOM 2300 O O . ILE A 1 281 ? 21.881 1.764 -44.723 1.00 91.88 281 ILE A O 1
ATOM 2304 N N . GLU A 1 282 ? 22.870 0.243 -46.033 1.00 90.06 282 GLU A N 1
ATOM 2305 C CA . GLU A 1 282 ? 21.621 -0.447 -46.400 1.00 90.06 282 GLU A CA 1
ATOM 2306 C C . GLU A 1 282 ? 20.867 -0.971 -45.171 1.00 90.06 282 GLU A C 1
ATOM 2308 O O . GLU A 1 282 ? 19.653 -0.793 -45.068 1.00 90.06 282 GLU A O 1
ATOM 2313 N N . LYS A 1 283 ? 21.581 -1.561 -44.202 1.00 87.38 283 LYS A N 1
ATOM 2314 C CA . LYS A 1 283 ? 20.987 -2.060 -42.955 1.00 87.38 283 LYS A CA 1
ATOM 2315 C C . LYS A 1 283 ? 20.362 -0.942 -42.115 1.00 87.38 283 LYS A C 1
ATOM 2317 O O . LYS A 1 283 ? 19.275 -1.132 -41.579 1.00 87.38 283 LYS A O 1
ATOM 2322 N N . MET A 1 284 ? 21.042 0.196 -41.982 1.00 87.69 284 MET A N 1
ATOM 2323 C CA . MET A 1 284 ? 20.562 1.332 -41.184 1.00 87.69 284 MET A CA 1
ATOM 2324 C C . MET A 1 284 ? 19.428 2.091 -41.878 1.00 87.69 284 MET A C 1
ATOM 2326 O O . MET A 1 284 ? 18.551 2.634 -41.212 1.00 87.69 284 MET A O 1
ATOM 2330 N N . CYS A 1 285 ? 19.442 2.135 -43.210 1.00 87.75 285 CYS A N 1
ATOM 2331 C CA . CYS A 1 285 ? 18.442 2.840 -44.002 1.00 87.75 285 CYS A CA 1
ATOM 2332 C C . CYS A 1 285 ? 17.205 1.989 -44.336 1.00 87.75 285 CYS A C 1
ATOM 2334 O O . CYS A 1 285 ? 16.148 2.555 -44.604 1.00 87.75 285 CYS A O 1
ATOM 2336 N N . GLY A 1 286 ? 17.309 0.656 -44.319 1.00 85.62 286 GLY A N 1
ATOM 2337 C CA . GLY A 1 286 ? 16.180 -0.253 -44.543 1.00 85.62 286 GLY A CA 1
ATOM 2338 C C . GLY A 1 286 ? 15.728 -0.386 -46.004 1.00 85.62 286 GLY A C 1
ATOM 2339 O O . GLY A 1 286 ? 14.627 -0.869 -46.253 1.00 85.62 286 GLY A O 1
ATOM 2340 N N . PHE A 1 287 ? 16.550 0.023 -46.977 1.00 85.50 287 PHE A N 1
ATOM 2341 C CA . PHE A 1 287 ? 16.266 -0.111 -48.412 1.00 85.50 287 PHE A CA 1
ATOM 2342 C C . PHE A 1 287 ? 17.510 -0.519 -49.217 1.00 85.50 287 PHE A C 1
ATOM 2344 O O . PHE A 1 287 ? 18.635 -0.233 -48.799 1.00 85.50 287 PHE A O 1
ATOM 2351 N N . PRO A 1 288 ? 17.334 -1.155 -50.394 1.00 84.00 288 PRO A N 1
ATOM 2352 C CA . PRO A 1 288 ? 18.449 -1.565 -51.240 1.00 84.00 288 PRO A CA 1
ATOM 2353 C C . PRO A 1 288 ? 19.078 -0.380 -51.989 1.00 84.00 288 PRO A C 1
ATOM 2355 O O . PRO A 1 288 ? 18.390 0.468 -52.573 1.00 84.00 288 PRO A O 1
ATOM 2358 N N . ILE A 1 289 ? 20.409 -0.374 -52.027 1.00 85.00 289 ILE A N 1
ATOM 2359 C CA . ILE A 1 289 ? 21.263 0.614 -52.696 1.00 85.00 289 ILE A CA 1
ATOM 2360 C C . ILE A 1 289 ? 22.147 -0.079 -53.746 1.00 85.00 289 ILE A C 1
ATOM 2362 O O . ILE A 1 289 ? 22.214 0.361 -54.892 1.00 85.00 289 ILE A O 1
ATOM 2366 N N . VAL A 1 290 ? 22.779 -1.201 -53.393 1.00 75.19 290 VAL A N 1
ATOM 2367 C CA . VAL A 1 290 ? 23.765 -1.919 -54.221 1.00 75.19 290 VAL A CA 1
ATOM 2368 C C . VAL A 1 290 ? 23.093 -2.727 -55.344 1.00 75.19 290 VAL A C 1
ATOM 2370 O O . VAL A 1 290 ? 23.661 -2.917 -56.423 1.00 75.19 290 VAL A O 1
ATOM 2373 N N . HIS A 1 291 ? 21.848 -3.161 -55.133 1.00 59.25 291 HIS A N 1
ATOM 2374 C CA . HIS A 1 291 ? 21.136 -4.106 -56.005 1.00 59.25 291 HIS A CA 1
ATOM 2375 C C . HIS A 1 291 ? 20.742 -3.561 -57.395 1.00 59.25 291 HIS A C 1
ATOM 2377 O O . HIS A 1 291 ? 20.480 -4.347 -58.305 1.00 59.25 291 HIS A O 1
ATOM 2383 N N . VAL A 1 292 ? 20.739 -2.238 -57.600 1.00 51.34 292 VAL A N 1
ATOM 2384 C CA . VAL A 1 292 ? 20.355 -1.612 -58.887 1.00 51.34 292 VAL A CA 1
ATOM 2385 C C . VAL A 1 292 ? 21.516 -1.608 -59.896 1.00 51.34 292 VAL A C 1
ATOM 2387 O O . VAL A 1 292 ? 21.315 -1.531 -61.108 1.00 51.34 292 VAL A O 1
ATOM 2390 N N . VAL A 1 293 ? 22.752 -1.784 -59.419 1.00 50.03 293 VAL A N 1
ATOM 2391 C CA . VAL A 1 293 ? 23.960 -1.714 -60.255 1.00 50.03 293 VAL A CA 1
ATOM 2392 C C . VAL A 1 293 ? 24.261 -3.043 -60.953 1.00 50.03 293 VAL A C 1
ATOM 2394 O O . VAL A 1 293 ? 24.866 -3.044 -62.026 1.00 50.03 293 VAL A O 1
ATOM 2397 N N . PHE A 1 294 ? 23.802 -4.180 -60.416 1.00 42.47 294 PHE A N 1
ATOM 2398 C CA . PHE A 1 294 ? 24.067 -5.493 -61.017 1.00 42.47 294 PHE A CA 1
ATOM 2399 C C . PHE A 1 294 ? 23.439 -5.650 -62.406 1.00 42.47 294 PHE A C 1
ATOM 2401 O O . PHE A 1 294 ? 24.097 -6.180 -63.293 1.00 42.47 294 PHE A O 1
ATOM 2408 N N . PHE A 1 295 ? 22.224 -5.143 -62.640 1.00 41.81 295 PHE A N 1
ATOM 2409 C CA . PHE A 1 295 ? 21.604 -5.212 -63.970 1.00 41.81 295 PHE A CA 1
ATOM 2410 C C . PHE A 1 295 ? 22.217 -4.207 -64.952 1.00 41.81 295 PHE A C 1
ATOM 2412 O O . PHE A 1 295 ? 22.536 -4.587 -66.076 1.00 41.81 295 PHE A O 1
ATOM 2419 N N . SER A 1 296 ? 22.465 -2.966 -64.519 1.00 44.50 296 SER A N 1
ATOM 2420 C CA . SER A 1 296 ? 23.035 -1.927 -65.389 1.00 44.50 296 SER A CA 1
ATOM 2421 C C . SER A 1 296 ? 24.470 -2.263 -65.818 1.00 44.50 296 SER A C 1
ATOM 2423 O O . SER A 1 296 ? 24.794 -2.224 -67.006 1.00 44.50 296 SER A O 1
ATOM 2425 N N . THR A 1 297 ? 25.317 -2.725 -64.890 1.00 50.12 297 THR A N 1
ATOM 2426 C CA . THR A 1 297 ? 26.702 -3.112 -65.216 1.00 50.12 297 THR A CA 1
ATOM 2427 C C . THR A 1 297 ? 26.781 -4.380 -66.057 1.00 50.12 297 THR A C 1
ATOM 2429 O O . THR A 1 297 ? 27.617 -4.426 -66.954 1.00 50.12 297 THR A O 1
ATOM 2432 N N . TYR A 1 298 ? 25.895 -5.369 -65.875 1.00 47.34 298 TYR A N 1
ATOM 2433 C CA . TYR A 1 298 ? 25.848 -6.525 -66.778 1.00 47.34 298 TYR A CA 1
ATOM 2434 C C . TYR A 1 298 ? 25.425 -6.113 -68.190 1.00 47.34 298 TYR A C 1
ATOM 2436 O O . TYR A 1 298 ? 26.033 -6.564 -69.156 1.00 47.34 298 TYR A O 1
ATOM 2444 N N . THR A 1 299 ? 24.450 -5.208 -68.334 1.00 48.94 299 THR A N 1
ATOM 2445 C CA . THR A 1 299 ? 24.050 -4.699 -69.655 1.00 48.94 299 THR A CA 1
ATOM 2446 C C . THR A 1 299 ? 25.126 -3.837 -70.309 1.00 48.94 299 THR A C 1
ATOM 2448 O O . THR A 1 299 ? 25.321 -3.950 -71.515 1.00 48.94 299 THR A O 1
ATOM 2451 N N . HIS A 1 300 ? 25.878 -3.046 -69.534 1.00 46.03 300 HIS A N 1
ATOM 2452 C CA . HIS A 1 300 ? 26.978 -2.228 -70.049 1.00 46.03 300 HIS A CA 1
ATOM 2453 C C . HIS A 1 300 ? 28.221 -3.059 -70.391 1.00 46.03 300 HIS A C 1
ATOM 2455 O O . HIS A 1 300 ? 28.899 -2.788 -71.375 1.00 46.03 300 HIS A O 1
ATOM 2461 N N . ILE A 1 301 ? 28.522 -4.101 -69.613 1.00 53.72 301 ILE A N 1
ATOM 2462 C CA . ILE A 1 301 ? 29.613 -5.034 -69.916 1.00 53.72 301 ILE A CA 1
ATOM 2463 C C . ILE A 1 301 ? 29.236 -5.904 -71.118 1.00 53.72 301 ILE A C 1
ATOM 2465 O O . ILE A 1 301 ? 30.072 -6.101 -71.993 1.00 53.72 301 ILE A O 1
ATOM 2469 N N . ILE A 1 302 ? 27.984 -6.367 -71.229 1.00 52.62 302 ILE A N 1
ATOM 2470 C CA . ILE A 1 302 ? 27.504 -7.076 -72.424 1.00 52.62 302 ILE A CA 1
ATOM 2471 C C . ILE A 1 302 ? 27.527 -6.152 -73.644 1.00 52.62 302 ILE A C 1
ATOM 2473 O O . ILE A 1 302 ? 28.009 -6.578 -74.686 1.00 52.62 302 ILE A O 1
ATOM 2477 N N . SER A 1 303 ? 27.091 -4.893 -73.548 1.00 45.34 303 SER A N 1
ATOM 2478 C CA . SER A 1 303 ? 27.127 -3.971 -74.690 1.00 45.34 303 SER A CA 1
ATOM 2479 C C . SER A 1 303 ? 28.555 -3.599 -75.094 1.00 45.34 303 SER A C 1
ATOM 2481 O O . SER A 1 303 ? 28.854 -3.584 -76.283 1.00 45.34 303 SER A O 1
ATOM 2483 N N . VAL A 1 304 ? 29.472 -3.404 -74.142 1.00 50.06 304 VAL A N 1
ATOM 2484 C CA . VAL A 1 304 ? 30.897 -3.159 -74.427 1.00 50.06 304 VAL A CA 1
ATOM 2485 C C . VAL A 1 304 ? 31.581 -4.403 -75.002 1.00 50.06 304 VAL A C 1
ATOM 2487 O O . VAL A 1 304 ? 32.354 -4.276 -75.948 1.00 50.06 304 VAL A O 1
ATOM 2490 N N . LEU A 1 305 ? 31.270 -5.609 -74.515 1.00 48.62 305 LEU A N 1
ATOM 2491 C CA . LEU A 1 305 ? 31.799 -6.860 -75.075 1.00 48.62 305 LEU A CA 1
ATOM 2492 C C . LEU A 1 305 ? 31.219 -7.169 -76.463 1.00 48.62 305 LEU A C 1
ATOM 2494 O O . LEU A 1 305 ? 31.947 -7.657 -77.327 1.00 48.62 305 LEU A O 1
ATOM 2498 N N . VAL A 1 306 ? 29.943 -6.861 -76.710 1.00 50.19 306 VAL A N 1
ATOM 2499 C CA . VAL A 1 306 ? 29.306 -6.978 -78.033 1.00 50.19 306 VAL A CA 1
ATOM 2500 C C . VAL A 1 306 ? 29.914 -5.961 -79.002 1.00 50.19 306 VAL A C 1
ATOM 2502 O O . VAL A 1 306 ? 30.325 -6.340 -80.095 1.00 50.19 306 VAL A O 1
ATOM 2505 N N . LEU A 1 307 ? 30.110 -4.710 -78.575 1.00 46.19 307 LEU A N 1
ATOM 2506 C CA . LEU A 1 307 ? 30.749 -3.674 -79.391 1.00 46.19 307 LEU A CA 1
ATOM 2507 C C . LEU A 1 307 ? 32.233 -3.964 -79.657 1.00 46.19 307 LEU A C 1
ATOM 2509 O O . LEU A 1 307 ? 32.694 -3.753 -80.774 1.00 46.19 307 LEU A O 1
ATOM 2513 N N . GLN A 1 308 ? 32.983 -4.507 -78.694 1.00 39.56 308 GLN A N 1
ATOM 2514 C CA . GLN A 1 308 ? 34.359 -4.960 -78.930 1.00 39.56 308 GLN A CA 1
ATOM 2515 C C . GLN A 1 308 ? 34.410 -6.205 -79.827 1.00 39.56 308 GLN A C 1
ATOM 2517 O O . GLN A 1 308 ? 35.310 -6.309 -80.659 1.00 39.56 308 GLN A O 1
ATOM 2522 N N . SER A 1 309 ? 33.440 -7.122 -79.727 1.00 39.72 309 SER A N 1
ATOM 2523 C CA . SER A 1 309 ? 33.316 -8.260 -80.648 1.00 39.72 309 SER A CA 1
ATOM 2524 C C . SER A 1 309 ? 33.061 -7.795 -82.084 1.00 39.72 309 SER A C 1
ATOM 2526 O O . SER A 1 309 ? 33.663 -8.327 -83.015 1.00 39.72 309 SER A O 1
ATOM 2528 N N . ASP A 1 310 ? 32.228 -6.773 -82.272 1.00 40.44 310 ASP A N 1
ATOM 2529 C CA . ASP A 1 310 ? 31.886 -6.251 -83.596 1.00 40.44 310 ASP A CA 1
ATOM 2530 C C . ASP A 1 310 ? 32.962 -5.311 -84.166 1.00 40.44 310 ASP A C 1
ATOM 2532 O O . ASP A 1 310 ? 33.195 -5.310 -85.376 1.00 40.44 310 ASP A O 1
ATOM 2536 N N . TYR A 1 311 ? 33.725 -4.620 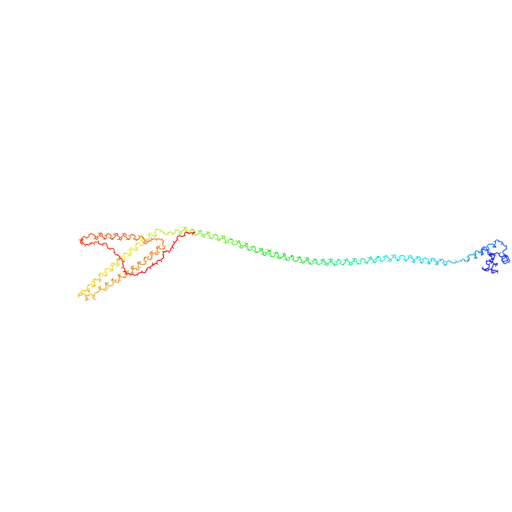-83.312 1.00 35.56 311 TYR A N 1
ATOM 2537 C CA . TYR A 1 311 ? 34.914 -3.866 -83.724 1.00 35.56 311 TYR A CA 1
ATOM 2538 C C . TYR A 1 311 ? 36.061 -4.795 -84.163 1.00 35.56 311 TYR A C 1
ATOM 2540 O O . TYR A 1 311 ? 36.747 -4.531 -85.150 1.00 35.56 311 TYR A O 1
ATOM 2548 N N . VAL A 1 312 ? 36.233 -5.939 -83.490 1.00 41.03 312 VAL A N 1
ATOM 2549 C CA . VAL A 1 312 ? 37.251 -6.947 -83.844 1.00 41.03 312 VAL A CA 1
ATOM 2550 C C . VAL A 1 312 ? 36.858 -7.761 -85.087 1.00 41.03 312 VAL A C 1
ATOM 2552 O O . VAL A 1 312 ? 37.733 -8.248 -85.803 1.00 41.03 312 VAL A O 1
ATOM 2555 N N . LYS A 1 313 ? 35.567 -7.850 -85.437 1.00 40.34 313 LYS A N 1
ATOM 2556 C CA . LYS A 1 313 ? 35.110 -8.512 -86.676 1.00 40.34 313 LYS A CA 1
ATOM 2557 C C . LYS A 1 313 ? 35.370 -7.709 -87.956 1.00 40.34 313 LYS A C 1
ATOM 2559 O O . LYS A 1 313 ? 35.268 -8.284 -89.039 1.00 40.34 313 LYS A O 1
ATOM 2564 N N . ASN A 1 314 ? 35.739 -6.427 -87.867 1.00 41.97 314 ASN A N 1
ATOM 2565 C CA . ASN A 1 314 ? 35.872 -5.550 -89.038 1.00 41.97 314 ASN A CA 1
ATOM 2566 C C . ASN A 1 314 ? 37.311 -5.354 -89.561 1.00 41.97 314 ASN A C 1
ATOM 2568 O O . ASN A 1 314 ? 37.581 -4.436 -90.331 1.00 41.97 314 ASN A O 1
ATOM 2572 N N . THR A 1 315 ? 38.238 -6.258 -89.224 1.00 36.97 315 THR A N 1
ATOM 2573 C CA . THR A 1 315 ? 39.524 -6.390 -89.932 1.00 36.97 315 THR A CA 1
ATOM 2574 C C . THR A 1 315 ? 39.689 -7.814 -90.469 1.00 36.97 315 THR A C 1
ATOM 2576 O O . THR A 1 315 ? 39.922 -8.783 -89.753 1.00 36.97 315 THR A O 1
ATOM 2579 N N . LYS A 1 316 ? 39.501 -7.960 -91.786 1.00 36.44 316 LYS A N 1
ATOM 2580 C CA . LYS A 1 316 ? 39.562 -9.232 -92.515 1.00 36.44 316 LYS A CA 1
ATOM 2581 C C . LYS A 1 316 ? 40.959 -9.868 -92.440 1.00 36.44 316 LYS A C 1
ATOM 2583 O O . LYS A 1 316 ? 41.873 -9.426 -93.131 1.00 36.44 316 LYS A O 1
ATOM 2588 N N . LYS A 1 317 ? 41.077 -11.014 -91.762 1.00 32.75 317 LYS A N 1
ATOM 2589 C CA . LYS A 1 317 ? 41.928 -12.128 -92.222 1.00 32.75 317 LYS A CA 1
ATOM 2590 C C . LYS A 1 317 ? 41.329 -13.472 -91.798 1.00 32.75 317 LYS A C 1
ATOM 2592 O O . LYS A 1 317 ? 41.695 -14.069 -90.795 1.00 32.75 317 LYS A O 1
ATOM 2597 N N . PHE A 1 318 ? 40.366 -13.939 -92.590 1.00 30.88 318 PHE A N 1
ATOM 2598 C CA . PHE A 1 318 ? 39.815 -15.288 -92.498 1.00 30.88 318 PHE A CA 1
ATOM 2599 C C . PHE A 1 318 ? 40.845 -16.312 -93.002 1.00 30.88 318 PHE A C 1
ATOM 2601 O O . PHE A 1 318 ? 41.160 -16.332 -94.191 1.00 30.88 318 PHE A O 1
ATOM 2608 N N . ARG A 1 319 ? 41.309 -17.217 -92.130 1.00 31.48 319 ARG A N 1
ATOM 2609 C CA . ARG A 1 319 ? 41.503 -18.631 -92.494 1.00 31.48 319 ARG A CA 1
ATOM 2610 C C . ARG A 1 319 ? 41.536 -19.517 -91.245 1.00 31.48 319 ARG A C 1
ATOM 2612 O O . ARG A 1 319 ? 42.452 -19.429 -90.441 1.00 31.48 319 ARG A O 1
ATOM 2619 N N . ASN A 1 320 ? 40.520 -20.380 -91.166 1.00 36.31 320 ASN A N 1
ATOM 2620 C CA . ASN A 1 320 ? 40.389 -21.587 -90.347 1.00 36.31 320 ASN A CA 1
ATOM 2621 C C . ASN A 1 320 ? 40.598 -21.462 -88.834 1.00 36.31 320 ASN A C 1
ATOM 2623 O O . ASN A 1 320 ? 41.692 -21.720 -88.362 1.00 36.31 320 ASN A O 1
ATOM 2627 N N . PHE A 1 321 ? 39.516 -21.284 -88.068 1.00 29.31 321 PHE A N 1
ATOM 2628 C CA . PHE A 1 321 ? 39.359 -22.009 -86.800 1.00 29.31 321 PHE A CA 1
ATOM 2629 C C . PHE A 1 321 ? 37.877 -22.293 -86.515 1.00 29.31 321 PHE A C 1
ATOM 2631 O O . PHE A 1 321 ? 37.019 -21.416 -86.533 1.00 29.31 321 PHE A O 1
ATOM 2638 N N . ARG A 1 322 ? 37.591 -23.578 -86.314 1.00 29.25 322 ARG A N 1
ATOM 2639 C CA . ARG A 1 322 ? 36.288 -24.188 -86.044 1.00 29.25 322 ARG A CA 1
ATOM 2640 C C . ARG A 1 322 ? 35.886 -23.846 -84.601 1.00 29.25 322 ARG A C 1
ATOM 2642 O O . ARG A 1 322 ? 36.567 -24.289 -83.681 1.00 29.25 322 ARG A O 1
ATOM 2649 N N . PHE A 1 323 ? 34.811 -23.085 -84.381 1.00 28.34 323 PHE A N 1
ATOM 2650 C CA . PHE A 1 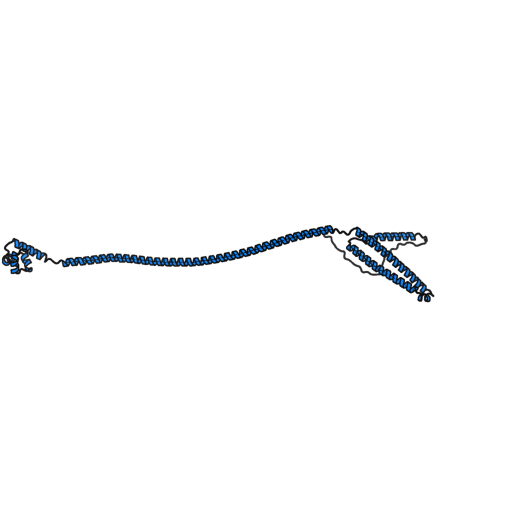323 ? 34.281 -22.849 -83.031 1.00 28.34 323 PHE A CA 1
ATOM 2651 C C . PHE A 1 323 ? 33.580 -24.117 -82.521 1.00 28.34 323 PHE A C 1
ATOM 2653 O O . PHE A 1 323 ? 32.469 -24.446 -82.926 1.00 28.34 323 PHE A O 1
ATOM 2660 N N . GLN A 1 324 ? 34.259 -24.853 -81.645 1.00 27.38 324 GLN A N 1
ATOM 2661 C CA . GLN A 1 324 ? 33.660 -25.850 -80.761 1.00 27.38 324 GLN A CA 1
ATOM 2662 C C . GLN A 1 324 ? 33.317 -25.143 -79.445 1.00 27.38 324 GLN A C 1
ATOM 2664 O O . GLN A 1 324 ? 34.217 -24.721 -78.720 1.00 27.38 324 GLN A O 1
ATOM 2669 N N . TYR A 1 325 ? 32.028 -25.008 -79.128 1.00 30.94 325 TYR A N 1
ATOM 2670 C CA . TYR A 1 325 ? 31.591 -24.630 -77.785 1.00 30.94 325 TYR A CA 1
ATOM 2671 C C . TYR A 1 325 ? 31.902 -25.788 -76.832 1.00 30.94 325 TYR A C 1
ATOM 2673 O O . TYR A 1 325 ? 31.250 -26.830 -76.880 1.00 30.94 325 TYR A O 1
ATOM 2681 N N . LYS A 1 326 ? 32.904 -25.617 -75.964 1.00 27.22 326 LYS A N 1
ATOM 2682 C CA . LYS A 1 326 ? 33.204 -26.559 -74.883 1.00 27.22 326 LYS A CA 1
ATOM 2683 C C . LYS A 1 326 ? 33.107 -25.837 -73.542 1.00 27.22 326 LYS A C 1
ATOM 2685 O O . LYS A 1 326 ? 33.962 -25.035 -73.183 1.00 27.22 326 LYS A O 1
ATOM 2690 N N . PHE A 1 327 ? 32.022 -26.144 -72.837 1.00 30.42 327 PHE A N 1
ATOM 2691 C CA . PHE A 1 327 ? 31.805 -25.924 -71.409 1.00 30.42 327 PHE A CA 1
ATOM 2692 C C . PHE A 1 327 ? 33.086 -26.239 -70.614 1.00 30.42 327 PHE A C 1
ATOM 2694 O O . PHE A 1 327 ? 33.549 -27.382 -70.642 1.00 30.42 327 PHE A O 1
ATOM 2701 N N . PHE A 1 328 ? 33.643 -25.269 -69.881 1.00 27.30 328 PHE A N 1
ATOM 2702 C CA . PHE A 1 328 ? 34.692 -25.544 -68.898 1.00 27.30 328 PHE A CA 1
ATOM 2703 C C . PHE A 1 328 ? 34.092 -25.625 -67.495 1.00 27.30 328 PHE A C 1
ATOM 2705 O O . PHE A 1 328 ? 33.798 -24.637 -66.830 1.00 27.30 328 PHE A O 1
ATOM 2712 N N . ARG A 1 329 ? 33.909 -26.880 -67.086 1.00 27.80 329 ARG A N 1
ATOM 2713 C CA . ARG A 1 329 ? 33.745 -27.373 -65.722 1.00 27.80 329 ARG A CA 1
ATOM 2714 C C . ARG A 1 329 ? 34.943 -26.908 -64.878 1.00 27.80 329 ARG A C 1
ATOM 2716 O O . ARG A 1 329 ? 36.067 -27.328 -65.136 1.00 27.80 329 ARG A O 1
ATOM 2723 N N . ILE A 1 330 ? 34.700 -26.080 -63.864 1.00 30.75 330 ILE A N 1
ATOM 2724 C CA . ILE A 1 330 ? 35.695 -25.745 -62.836 1.00 30.75 330 ILE A CA 1
ATOM 2725 C C . ILE A 1 330 ? 35.807 -26.942 -61.883 1.00 30.75 330 ILE A C 1
ATOM 2727 O O . ILE A 1 330 ? 34.817 -27.361 -61.284 1.00 30.75 330 ILE A O 1
ATOM 2731 N N . ARG A 1 331 ? 37.009 -27.513 -61.753 1.00 30.27 331 ARG A N 1
ATOM 2732 C CA . ARG A 1 331 ? 37.343 -28.510 -60.728 1.00 30.27 331 ARG A CA 1
ATOM 2733 C C . ARG A 1 331 ? 38.761 -28.243 -60.205 1.00 30.27 331 ARG A C 1
ATOM 2735 O O . ARG A 1 331 ? 39.719 -28.473 -60.931 1.00 30.27 331 ARG A O 1
ATOM 2742 N N . GLY A 1 332 ? 38.851 -27.828 -58.938 1.00 28.92 332 GLY A N 1
ATOM 2743 C CA . GLY A 1 332 ? 39.957 -28.159 -58.026 1.00 28.92 332 GLY A CA 1
ATOM 2744 C C . GLY A 1 332 ? 41.027 -27.092 -57.748 1.00 28.92 332 GLY A C 1
ATOM 2745 O O . GLY A 1 332 ? 41.721 -26.680 -58.667 1.00 28.92 332 GLY A O 1
ATOM 2746 N N . LEU A 1 333 ? 41.227 -26.831 -56.440 1.00 28.66 333 LEU A N 1
ATOM 2747 C CA . LEU A 1 333 ? 42.261 -26.037 -55.730 1.00 28.66 333 LEU A CA 1
ATOM 2748 C C . LEU A 1 333 ? 41.862 -24.552 -55.547 1.00 28.66 333 LEU A C 1
ATOM 2750 O O . LEU A 1 333 ? 41.926 -23.785 -56.492 1.00 28.66 333 LEU A O 1
ATOM 2754 N N . VAL A 1 334 ? 41.403 -24.045 -54.392 1.00 29.67 334 VAL A N 1
ATOM 2755 C CA . VAL A 1 334 ? 41.764 -24.299 -52.983 1.00 29.67 334 VAL A CA 1
ATOM 2756 C C . VAL A 1 334 ? 40.554 -24.050 -52.053 1.00 29.67 334 VAL A C 1
ATOM 2758 O O . VAL A 1 334 ? 39.716 -23.193 -52.314 1.00 29.67 334 VAL A O 1
ATOM 2761 N N . ASN A 1 335 ? 40.506 -24.839 -50.977 1.00 31.02 335 ASN A N 1
ATOM 2762 C CA . ASN A 1 335 ? 39.523 -24.923 -49.891 1.00 31.02 335 ASN A CA 1
ATOM 2763 C C . ASN A 1 335 ? 39.084 -23.600 -49.229 1.00 31.02 335 ASN A C 1
ATOM 2765 O O . ASN A 1 335 ? 39.917 -22.841 -48.739 1.00 31.02 335 ASN A O 1
ATOM 2769 N N . VAL A 1 336 ? 37.768 -23.458 -49.043 1.00 31.34 336 VAL A N 1
ATOM 2770 C CA . VAL A 1 336 ? 37.111 -22.712 -47.951 1.00 31.34 336 VAL A CA 1
ATOM 2771 C C . VAL A 1 336 ? 35.979 -23.628 -47.435 1.00 31.34 336 VAL A C 1
ATOM 2773 O O . VAL A 1 336 ? 35.310 -24.243 -48.269 1.00 31.34 336 VAL A O 1
ATOM 2776 N N . PRO A 1 337 ? 35.803 -23.830 -46.113 1.00 31.38 337 PRO A N 1
ATOM 2777 C CA . PRO A 1 337 ? 34.933 -24.879 -45.566 1.00 31.38 337 PRO A CA 1
ATOM 2778 C C . PRO A 1 337 ? 33.435 -24.622 -45.827 1.00 31.38 337 PRO A C 1
ATOM 2780 O O . PRO A 1 337 ? 33.035 -23.471 -46.014 1.00 31.38 337 PRO A O 1
ATOM 2783 N N . PRO A 1 338 ? 32.589 -25.671 -45.812 1.00 29.36 338 PRO A N 1
ATOM 2784 C CA . PRO A 1 338 ? 31.157 -25.535 -46.044 1.00 29.36 338 PRO A CA 1
ATOM 2785 C C . PRO A 1 338 ? 30.436 -25.058 -44.776 1.00 29.36 338 PRO A C 1
ATOM 2787 O O . PRO A 1 338 ? 30.504 -25.704 -43.732 1.00 29.36 338 PRO A O 1
ATOM 2790 N N . ILE A 1 339 ? 29.682 -23.962 -44.880 1.00 28.97 339 ILE A N 1
ATOM 2791 C CA . ILE A 1 339 ? 28.610 -23.657 -43.926 1.00 28.97 339 ILE A CA 1
ATOM 2792 C C . ILE A 1 339 ? 27.420 -24.531 -44.326 1.00 28.97 339 ILE A C 1
ATOM 2794 O O . ILE A 1 339 ? 26.681 -24.231 -45.261 1.00 28.97 339 ILE A O 1
ATOM 2798 N N . SER A 1 340 ? 27.300 -25.665 -43.645 1.00 28.97 340 SER A N 1
ATOM 2799 C CA . SER A 1 340 ? 26.133 -26.535 -43.667 1.00 28.97 340 SER A CA 1
ATOM 2800 C C . SER A 1 340 ? 25.135 -26.061 -42.607 1.00 28.97 340 SER A C 1
ATOM 2802 O O . SER A 1 340 ? 25.441 -26.116 -41.422 1.00 28.97 340 SER A O 1
ATOM 2804 N N . VAL A 1 341 ? 23.944 -25.690 -43.086 1.00 30.88 341 VAL A N 1
ATOM 2805 C CA . VAL A 1 341 ? 22.621 -26.001 -42.511 1.00 30.88 341 VAL A CA 1
ATOM 2806 C C . VAL A 1 341 ? 22.254 -25.374 -41.157 1.00 30.88 341 VAL A C 1
ATOM 2808 O O . VAL A 1 341 ? 22.683 -25.830 -40.107 1.00 30.88 341 VAL A O 1
ATOM 2811 N N . TYR A 1 342 ? 21.317 -24.419 -41.213 1.00 27.23 342 TYR A N 1
ATOM 2812 C CA . TYR A 1 342 ? 20.066 -24.442 -40.437 1.00 27.23 342 TYR A CA 1
ATOM 2813 C C . TYR A 1 342 ? 18.987 -23.677 -41.225 1.00 27.23 342 TYR A C 1
ATOM 2815 O O . TYR A 1 342 ? 18.869 -22.464 -41.099 1.00 27.23 342 TYR A O 1
ATOM 2823 N N . VAL A 1 343 ? 18.227 -24.386 -42.070 1.00 30.77 343 VAL A N 1
ATOM 2824 C CA . VAL A 1 343 ? 16.843 -24.026 -42.437 1.00 30.77 343 VAL A CA 1
ATOM 2825 C C . VAL A 1 343 ? 16.054 -25.329 -42.607 1.00 30.77 343 VAL A C 1
ATOM 2827 O O . VAL A 1 343 ? 16.128 -25.965 -43.652 1.00 30.77 343 VAL A O 1
ATOM 2830 N N . GLN A 1 344 ? 15.373 -25.713 -41.531 1.00 28.66 344 GLN A N 1
ATOM 2831 C CA . GLN A 1 344 ? 14.189 -26.576 -41.359 1.00 28.66 344 GLN A CA 1
ATOM 2832 C C . GLN A 1 344 ? 13.894 -26.421 -39.853 1.00 28.66 344 GLN A C 1
ATOM 2834 O O . GLN A 1 344 ? 14.817 -26.556 -39.057 1.00 28.66 344 GLN A O 1
ATOM 2839 N N . ASP A 1 345 ? 12.752 -25.986 -39.340 1.00 27.77 345 ASP A N 1
ATOM 2840 C CA . ASP A 1 345 ? 11.390 -25.870 -39.838 1.00 27.77 345 ASP A CA 1
ATOM 2841 C C . ASP A 1 345 ? 10.756 -24.629 -39.176 1.00 27.77 345 ASP A C 1
ATOM 2843 O O . ASP A 1 345 ? 11.013 -24.347 -38.005 1.00 27.77 345 ASP A O 1
ATOM 2847 N N . MET A 1 346 ? 9.915 -23.884 -39.893 1.00 28.06 346 MET A N 1
ATOM 2848 C CA . MET A 1 346 ? 8.873 -23.085 -39.242 1.00 28.06 346 MET A CA 1
ATOM 2849 C C . MET A 1 346 ? 7.552 -23.418 -39.912 1.00 28.06 346 MET A C 1
ATOM 2851 O O . MET A 1 346 ? 7.186 -22.857 -40.947 1.00 28.06 346 MET A O 1
ATOM 2855 N N . ASP A 1 347 ? 6.879 -24.383 -39.294 1.00 28.36 347 ASP A N 1
ATOM 2856 C CA . ASP A 1 347 ? 5.454 -24.602 -39.437 1.00 28.36 347 ASP A CA 1
ATOM 2857 C C . ASP A 1 347 ? 4.706 -23.309 -39.115 1.00 28.36 347 ASP A C 1
ATOM 2859 O O . ASP A 1 347 ? 4.878 -22.682 -38.066 1.00 28.36 347 ASP A O 1
ATOM 2863 N N . TRP A 1 348 ? 3.841 -22.929 -40.045 1.00 31.78 348 TRP A N 1
ATOM 2864 C CA . TRP A 1 348 ? 2.799 -21.951 -39.814 1.00 31.78 348 TRP A CA 1
ATOM 2865 C C . TRP A 1 348 ? 1.767 -22.552 -38.861 1.00 31.78 348 TRP A C 1
ATOM 2867 O O . TRP A 1 348 ? 0.894 -23.305 -39.288 1.00 31.78 348 TRP A O 1
ATOM 2877 N N . HIS A 1 349 ? 1.828 -22.174 -37.586 1.00 28.33 349 HIS A N 1
ATOM 2878 C CA . HIS A 1 349 ? 0.673 -22.249 -36.701 1.00 28.33 349 HIS A CA 1
ATOM 2879 C C . HIS A 1 349 ? 0.220 -20.840 -36.316 1.00 28.33 349 HIS A C 1
ATOM 2881 O O . HIS A 1 349 ? 0.820 -20.145 -35.501 1.00 28.33 349 HIS A O 1
ATOM 2887 N N . THR A 1 350 ? -0.878 -20.443 -36.949 1.00 36.62 350 THR A N 1
ATOM 2888 C CA . THR A 1 350 ? -1.896 -19.530 -36.437 1.00 36.62 350 THR A CA 1
ATOM 2889 C C . THR A 1 350 ? -2.217 -19.830 -34.971 1.00 36.62 350 THR A C 1
ATOM 2891 O O . THR A 1 350 ? -2.570 -20.968 -34.661 1.00 36.62 350 THR A O 1
ATOM 2894 N N . SER A 1 351 ? -2.150 -18.815 -34.102 1.00 32.19 351 SER A N 1
ATOM 2895 C CA . SER A 1 351 ? -3.185 -18.508 -33.098 1.00 32.19 351 SER A CA 1
ATOM 2896 C C . SER A 1 351 ? -2.775 -17.376 -32.146 1.00 32.19 351 SER A C 1
ATOM 2898 O O . SER A 1 351 ? -1.703 -17.430 -31.549 1.00 32.19 351 SER A O 1
ATOM 2900 N N . TYR A 1 352 ? -3.743 -16.469 -31.966 1.00 37.19 352 TYR A N 1
ATOM 2901 C CA . TYR A 1 352 ? -3.892 -15.348 -31.020 1.00 37.19 352 TYR A CA 1
ATOM 2902 C C . TYR A 1 352 ? -3.195 -14.022 -31.326 1.00 37.19 352 TYR A C 1
ATOM 2904 O O . TYR A 1 352 ? -1.962 -13.913 -31.169 1.00 37.19 352 TYR A O 1
#

pLDDT: mean 74.15, std 21.32, range [27.22, 97.69]

Radius of gyration: 99.2 Å; chains: 1; bounding box: 183×41×253 Å

Foldseek 3Di:
DPDVPQVVLCVVLVPDLVCLVVLLVVDPCCVCPRSVPPDPVVSVVSNVVSCVCVVPPDDDDPPVVVVVCVVVVVVVVVVVVVVVVVVVVVVVVVVVVVVVVVVVVVVVVVVVVVVVVVVVVVVVVVVVVVVVVVVVVVVVVVVVVVVVVVVVVVVVVVVVVVVVVVVVVVVVVVVVVVVVVVVVVVPPPQPDPVVLVVLLVVLVVVVVVLVVLVVVLVVLLVVLVVLVVVLVVQCPDPPRVVVSVPDPSVVVSVVSNVVSVVSVVVSVVVVVVSVVVQVVVCVVNVHDRPVVVVVVVVVVVVVVVVVVVVVVVPDDDDDDDDDDDDDDDDDDDDDDDDPDDDDDDDDDDDDD

Organism: Xenopus tropicalis (NCBI:txid8364)